Protein AF-V6L861-F1 (afdb_monomer_lite)

Secondary structure (DSSP, 8-state):
------PPPPPPPP--GGGGGGGGGGTSTTHHHHHHHHHHHHHHHHTT---B-HHHHHHHS-TTT--SSTHHHHHHHHHHHHTTSEEEEE--TT-SSGGGGSS--EEEEE-HHHHHHHHHHHHHHHHHH-SSS-SHHHHHHHHHHHHHHHHHTTSSS--HHHHHHHHHHHHHHHHHHHHHHHHHHHHHHHHHH---S-HHHHHHHHHHHHHHHHHHHHHHHHHHHHHHHHHHHHHHTT-HHHHHHHHHHHHTTTS-TTTHHHHHHHHHHHHHHHHHHHHHHHS-BTTB--HHHHHHHHHHHHHHHHHHHHHHHHHHHHHHHHHHHHHHHHHHHHHT-SSHHHHHHHHHHH---

Sequence (353 aa):
MASLTHSPAPLASPASSADYAPFAHLTAPNAVLYRAVMRTFLAAKERFAVHLRPEDVHTGMAAGSRPTDPEAVVKALDALVGWGNLRADPDTARVTAVEDFYRKRFIYQLTRAGEATEAALGTYDEVLGRRGELQAVALHDIVTQLRALLVIAAEGEPDPAKAHVALSVLTARFTDLADNARAFMGSLQRTIDLHDVEVEAFLAYKDRLIQYLERFIQDLITLGGRIAALIGELEAQGRVGPLLELAAVREAADAAPEDAAQAEAAARERWAARWSGLAEWFVSGEGRESQARLLRGRALNSIPQLLAVVRQLNERRAGRSDRSADFRELARWFAHAPDDDARHRLWRGGVGP

Radius of gyration: 31.06 Å; chains: 1; bounding box: 94×62×74 Å

pLDDT: mean 78.42, std 17.1, range [33.41, 97.94]

Structure (mmCIF, N/CA/C/O backbone):
data_AF-V6L861-F1
#
_entry.id   AF-V6L861-F1
#
loop_
_atom_site.group_PDB
_atom_site.id
_atom_site.type_symbol
_atom_site.label_atom_id
_atom_site.label_alt_id
_atom_site.label_comp_id
_atom_site.label_asym_id
_atom_site.label_entity_id
_atom_site.label_seq_id
_atom_site.pdbx_PDB_ins_code
_atom_site.Cartn_x
_atom_site.Cartn_y
_atom_site.Cartn_z
_atom_site.occupancy
_atom_site.B_iso_or_equiv
_atom_site.auth_seq_id
_atom_site.auth_comp_id
_atom_site.auth_asym_id
_atom_site.auth_atom_id
_atom_site.pdbx_PDB_model_num
ATOM 1 N N . MET A 1 1 ? 10.150 -44.084 30.542 1.00 41.22 1 MET A N 1
ATOM 2 C CA . MET A 1 1 ? 10.982 -43.587 29.425 1.00 41.22 1 MET A CA 1
ATOM 3 C C . MET A 1 1 ? 10.419 -44.140 28.122 1.00 41.22 1 MET A C 1
ATOM 5 O O . MET A 1 1 ? 10.845 -45.197 27.683 1.00 41.22 1 MET A O 1
ATOM 9 N N . ALA A 1 2 ? 9.392 -43.486 27.573 1.00 38.34 2 ALA A N 1
ATOM 10 C CA . ALA A 1 2 ? 8.764 -43.884 26.315 1.00 38.34 2 ALA A CA 1
ATOM 11 C C . ALA A 1 2 ? 9.452 -43.142 25.160 1.00 38.34 2 ALA A C 1
ATOM 13 O O . ALA A 1 2 ? 9.373 -41.917 25.078 1.00 38.34 2 ALA A O 1
ATOM 14 N N . SER A 1 3 ? 10.168 -43.882 24.316 1.00 35.12 3 SER A N 1
ATOM 15 C CA . SER A 1 3 ? 10.830 -43.361 23.121 1.00 35.12 3 SER A CA 1
ATOM 16 C C . SER A 1 3 ? 9.798 -43.143 22.015 1.00 35.12 3 SER A C 1
ATOM 18 O O . SER A 1 3 ? 9.306 -44.103 21.428 1.00 35.12 3 SER A O 1
ATOM 20 N N . LEU A 1 4 ? 9.465 -41.881 21.743 1.00 37.91 4 LEU A N 1
ATOM 21 C CA . LEU A 1 4 ? 8.679 -41.467 20.581 1.00 37.91 4 LEU A CA 1
ATOM 22 C C . LEU A 1 4 ? 9.605 -41.381 19.363 1.00 37.91 4 LEU A C 1
ATOM 24 O O . LEU A 1 4 ? 10.433 -40.480 19.252 1.00 37.91 4 LEU A O 1
ATOM 28 N N . THR A 1 5 ? 9.470 -42.339 18.452 1.00 39.44 5 THR A N 1
ATOM 29 C CA . THR A 1 5 ? 10.062 -42.307 17.116 1.00 39.44 5 THR A CA 1
ATOM 30 C C . THR A 1 5 ? 9.341 -41.257 16.269 1.00 39.44 5 THR A C 1
ATOM 32 O O . THR A 1 5 ? 8.191 -41.427 15.870 1.00 39.44 5 THR A O 1
ATOM 35 N N . HIS A 1 6 ? 10.014 -40.137 16.009 1.00 39.22 6 HIS A N 1
ATOM 36 C CA . HIS A 1 6 ? 9.529 -39.087 15.118 1.00 39.22 6 HIS A CA 1
ATOM 37 C C . HIS A 1 6 ? 9.717 -39.544 13.661 1.00 39.22 6 HIS A C 1
ATOM 39 O O . HIS A 1 6 ? 10.840 -39.600 13.163 1.00 39.22 6 HIS A O 1
ATOM 45 N N . SER A 1 7 ? 8.627 -39.928 12.990 1.00 38.03 7 SER A N 1
ATOM 46 C CA . SER A 1 7 ? 8.615 -40.112 11.532 1.00 38.03 7 SER A CA 1
ATOM 47 C C . SER A 1 7 ? 8.709 -38.738 10.861 1.00 38.03 7 SER A C 1
ATOM 49 O O . SER A 1 7 ? 7.892 -37.875 11.187 1.00 38.03 7 SER A O 1
ATOM 51 N N . PRO A 1 8 ? 9.662 -38.495 9.945 1.00 38.53 8 PRO A N 1
ATOM 52 C CA . PRO A 1 8 ? 9.720 -37.228 9.234 1.00 38.53 8 PRO A CA 1
ATOM 53 C C . PRO A 1 8 ? 8.538 -37.129 8.261 1.00 38.53 8 PRO A C 1
ATOM 55 O O . PRO A 1 8 ? 8.233 -38.072 7.529 1.00 38.53 8 PRO A O 1
ATOM 58 N N . ALA A 1 9 ? 7.867 -35.978 8.276 1.00 43.12 9 ALA A N 1
ATOM 59 C CA . ALA A 1 9 ? 6.822 -35.628 7.320 1.00 43.12 9 ALA A CA 1
ATOM 60 C C . ALA A 1 9 ? 7.356 -35.718 5.874 1.00 43.12 9 ALA A C 1
ATOM 62 O O . ALA A 1 9 ? 8.537 -35.433 5.645 1.00 43.12 9 ALA A O 1
ATOM 63 N N . PRO A 1 10 ? 6.521 -36.097 4.888 1.00 36.97 10 PRO A N 1
ATOM 64 C CA . PRO A 1 10 ? 6.962 -36.184 3.505 1.00 36.97 10 PRO A CA 1
ATOM 65 C C . PRO A 1 10 ? 7.411 -34.801 3.024 1.00 36.97 10 PRO A C 1
ATOM 67 O O . PRO A 1 10 ? 6.672 -33.820 3.120 1.00 36.97 10 PRO A O 1
ATOM 70 N N . LEU A 1 11 ? 8.645 -34.735 2.522 1.00 38.59 11 LEU A N 1
ATOM 71 C CA . LEU A 1 11 ? 9.190 -33.563 1.848 1.00 38.59 11 LEU A CA 1
ATOM 72 C C . LEU A 1 11 ? 8.245 -33.182 0.703 1.00 38.59 11 LEU A C 1
ATOM 74 O O . LEU A 1 11 ? 7.923 -34.019 -0.143 1.00 38.59 11 LEU A O 1
ATOM 78 N N . ALA A 1 12 ? 7.792 -31.927 0.702 1.00 42.00 12 ALA A N 1
ATOM 79 C CA . ALA A 1 12 ? 7.008 -31.360 -0.384 1.00 42.00 12 ALA A CA 1
ATOM 80 C C . ALA A 1 12 ? 7.705 -31.657 -1.720 1.00 42.00 12 ALA A C 1
ATOM 82 O O . ALA A 1 12 ? 8.892 -31.373 -1.890 1.00 42.00 12 ALA A O 1
ATOM 83 N N . SER A 1 13 ? 6.971 -32.281 -2.643 1.00 35.56 13 SER A N 1
ATOM 84 C CA . SER A 1 13 ? 7.474 -32.559 -3.987 1.00 35.56 13 SER A CA 1
ATOM 85 C C . SER A 1 13 ? 7.883 -31.247 -4.669 1.00 35.56 13 SER A C 1
ATOM 87 O O . SER A 1 13 ? 7.182 -30.246 -4.500 1.00 35.56 13 SER A O 1
ATOM 89 N N . PRO A 1 14 ? 8.989 -31.215 -5.434 1.00 38.81 14 PRO A N 1
ATOM 90 C CA . PRO A 1 14 ? 9.349 -30.034 -6.205 1.00 38.81 14 PRO A CA 1
ATOM 91 C C . PRO A 1 14 ? 8.217 -29.719 -7.189 1.00 38.81 14 PRO A C 1
ATOM 93 O O . PRO A 1 14 ? 7.777 -30.606 -7.924 1.00 38.81 14 PRO A O 1
ATOM 96 N N . ALA A 1 15 ? 7.735 -28.473 -7.160 1.00 37.19 15 ALA A N 1
ATOM 97 C CA . ALA A 1 15 ? 6.711 -27.947 -8.057 1.00 37.19 15 ALA A CA 1
ATOM 98 C C . ALA A 1 15 ? 6.997 -28.390 -9.499 1.00 37.19 15 ALA A C 1
ATOM 100 O O . ALA A 1 15 ? 8.072 -28.127 -10.047 1.00 37.19 15 ALA A O 1
ATOM 101 N N . SER A 1 16 ? 6.065 -29.137 -10.091 1.00 38.97 16 SER A N 1
ATOM 102 C CA . SER A 1 16 ? 6.215 -29.615 -11.462 1.00 38.97 16 SER A CA 1
ATOM 103 C C . SER A 1 16 ? 6.188 -28.419 -12.419 1.00 38.97 16 SER A C 1
ATOM 105 O O . SER A 1 16 ? 5.510 -27.427 -12.161 1.00 38.97 16 SER A O 1
ATOM 107 N N . SER A 1 17 ? 6.876 -28.520 -13.557 1.00 43.56 17 SER A N 1
ATOM 108 C CA . SER A 1 17 ? 6.903 -27.495 -14.621 1.00 43.56 17 SER A CA 1
ATOM 109 C C . SER A 1 17 ? 5.530 -26.968 -15.097 1.00 43.56 17 SER A C 1
ATOM 111 O O . SER A 1 17 ? 5.482 -25.963 -15.804 1.00 43.56 17 SER A O 1
ATOM 113 N N . ALA A 1 18 ? 4.421 -27.601 -14.695 1.00 49.19 18 ALA A N 1
ATOM 114 C CA . ALA A 1 18 ? 3.058 -27.153 -14.958 1.00 49.19 18 ALA A CA 1
ATOM 115 C C . ALA A 1 18 ? 2.658 -25.863 -14.207 1.00 49.19 18 ALA A C 1
ATOM 117 O O . ALA A 1 18 ? 1.794 -25.138 -14.698 1.00 49.19 18 ALA A O 1
ATOM 118 N N . ASP A 1 19 ? 3.297 -25.525 -13.080 1.00 65.81 19 ASP A N 1
ATOM 119 C CA . ASP A 1 19 ? 2.840 -24.420 -12.212 1.00 65.81 19 ASP A CA 1
ATOM 120 C C . ASP A 1 19 ? 3.088 -23.012 -12.796 1.00 65.81 19 ASP A C 1
ATOM 122 O O . ASP A 1 19 ? 2.444 -22.047 -12.386 1.00 65.81 19 ASP A O 1
ATOM 126 N N . TYR A 1 20 ? 3.966 -22.881 -13.800 1.00 73.81 20 TYR A N 1
ATOM 127 C CA . TYR A 1 20 ? 4.296 -21.597 -14.444 1.00 73.81 20 TYR A CA 1
ATOM 128 C C . TYR A 1 20 ? 3.900 -21.514 -15.924 1.00 73.81 20 TYR A C 1
ATOM 130 O O . TYR A 1 20 ? 4.279 -20.557 -16.602 1.00 73.81 20 TYR A O 1
ATOM 138 N N . ALA A 1 21 ? 3.109 -22.467 -16.431 1.00 83.44 21 ALA A N 1
ATOM 139 C CA . ALA A 1 21 ? 2.624 -22.457 -17.815 1.00 83.44 21 ALA A CA 1
ATOM 140 C C . ALA A 1 21 ? 1.987 -21.117 -18.259 1.00 83.44 21 ALA A C 1
ATOM 142 O O . ALA A 1 21 ? 2.271 -20.691 -19.382 1.00 83.44 21 ALA A O 1
ATOM 143 N N . PRO A 1 22 ? 1.243 -20.379 -17.404 1.00 89.62 22 PRO A N 1
ATOM 144 C CA . PRO A 1 22 ? 0.719 -19.058 -17.754 1.00 89.62 22 PRO A CA 1
ATOM 145 C C . PRO A 1 22 ? 1.776 -18.051 -18.244 1.00 89.62 22 PRO A C 1
ATOM 147 O O . PRO A 1 22 ? 1.497 -17.266 -19.151 1.00 89.62 22 PRO A O 1
ATOM 150 N N . PHE A 1 23 ? 3.019 -18.118 -17.747 1.00 77.06 23 PHE A N 1
ATOM 151 C CA . PHE A 1 23 ? 4.116 -17.225 -18.152 1.00 77.06 23 PHE A CA 1
ATOM 152 C C . PHE A 1 23 ? 4.710 -17.551 -19.535 1.00 77.06 23 PHE A C 1
ATOM 154 O O . PHE A 1 23 ? 5.463 -16.742 -20.079 1.00 77.06 23 PHE A O 1
ATOM 161 N N . ALA A 1 24 ? 4.371 -18.695 -20.142 1.00 80.06 24 ALA A N 1
ATOM 162 C CA . ALA A 1 24 ? 4.959 -19.150 -21.408 1.00 80.06 24 ALA A CA 1
ATOM 163 C C . ALA A 1 24 ? 4.738 -18.175 -22.579 1.00 80.06 24 ALA A C 1
ATOM 165 O O . ALA A 1 24 ? 5.552 -18.103 -23.500 1.00 80.06 24 ALA A O 1
ATOM 166 N N . HIS A 1 25 ? 3.671 -17.373 -22.530 1.00 82.62 25 HIS A N 1
ATOM 167 C CA . HIS A 1 25 ? 3.370 -16.388 -23.567 1.00 82.62 25 HIS A CA 1
ATOM 168 C C . HIS A 1 25 ? 4.429 -15.273 -23.683 1.00 82.62 25 HIS A C 1
ATOM 170 O O . HIS A 1 25 ? 4.492 -14.607 -24.714 1.00 82.62 25 HIS A O 1
ATOM 176 N N . LEU A 1 26 ? 5.268 -15.073 -22.659 1.00 76.19 26 LEU A N 1
ATOM 177 C CA . LEU A 1 26 ? 6.284 -14.015 -22.611 1.00 76.19 26 LEU A CA 1
ATOM 178 C C . LEU A 1 26 ? 7.502 -14.289 -23.493 1.00 76.19 26 LEU A C 1
ATOM 180 O O . LEU A 1 26 ? 8.146 -13.350 -23.952 1.00 76.19 26 LEU A O 1
ATOM 184 N N . THR A 1 27 ? 7.821 -15.560 -23.720 1.00 69.88 27 THR A N 1
ATOM 185 C CA . THR A 1 27 ? 8.981 -15.991 -24.517 1.00 69.88 27 THR A CA 1
ATOM 186 C C . THR A 1 27 ? 8.575 -16.576 -25.868 1.00 69.88 27 THR A C 1
ATOM 188 O O . THR A 1 27 ? 9.429 -16.940 -26.674 1.00 69.88 27 THR A O 1
ATOM 191 N N . ALA A 1 28 ? 7.270 -16.652 -26.140 1.00 76.69 28 ALA A N 1
ATOM 192 C CA . ALA A 1 28 ? 6.737 -17.141 -27.400 1.00 76.69 28 ALA A CA 1
ATOM 193 C C . ALA A 1 28 ? 6.924 -16.111 -28.540 1.00 76.69 28 ALA A C 1
ATOM 195 O O . ALA A 1 28 ? 6.885 -14.905 -28.291 1.00 76.69 28 ALA A O 1
ATOM 196 N N . PRO A 1 29 ? 7.035 -16.543 -29.813 1.00 75.62 29 PRO A N 1
ATOM 197 C CA . PRO A 1 29 ? 7.282 -15.642 -30.950 1.00 75.62 29 PRO A CA 1
ATOM 198 C C . PRO A 1 29 ? 6.291 -14.473 -31.092 1.00 75.62 29 PRO A C 1
ATOM 200 O O . PRO A 1 29 ? 6.672 -13.389 -31.521 1.00 75.62 29 PRO A O 1
ATOM 203 N N . ASN A 1 30 ? 5.030 -14.666 -30.685 1.00 85.19 30 ASN A N 1
ATOM 204 C CA . ASN A 1 30 ? 3.971 -13.651 -30.750 1.00 85.19 30 ASN A CA 1
ATOM 205 C C . ASN A 1 30 ? 3.712 -12.957 -29.396 1.00 85.19 30 ASN A C 1
ATOM 207 O O . ASN A 1 30 ? 2.600 -12.485 -29.155 1.00 85.19 30 ASN A O 1
ATOM 211 N N . ALA A 1 31 ? 4.712 -12.883 -28.507 1.00 78.00 31 ALA A N 1
ATOM 212 C CA . ALA A 1 31 ? 4.586 -12.321 -27.155 1.00 78.00 31 ALA A CA 1
ATOM 213 C C . ALA A 1 31 ? 3.880 -10.957 -27.106 1.00 78.00 31 ALA A C 1
ATOM 215 O O . ALA A 1 31 ? 3.027 -10.730 -26.250 1.00 78.00 31 ALA A O 1
ATOM 216 N N . VAL A 1 32 ? 4.173 -10.063 -28.057 1.00 80.75 32 VAL A N 1
ATOM 217 C CA . VAL A 1 32 ? 3.543 -8.733 -28.141 1.00 80.75 32 VAL A CA 1
ATOM 218 C C . VAL A 1 32 ? 2.026 -8.832 -28.331 1.00 80.75 32 VAL A C 1
ATOM 220 O O . VAL A 1 32 ? 1.277 -8.121 -27.661 1.00 80.75 32 VAL A O 1
ATOM 223 N N . LEU A 1 33 ? 1.568 -9.730 -29.208 1.00 89.44 33 LEU A N 1
ATOM 224 C CA . LEU A 1 33 ? 0.146 -9.954 -29.464 1.00 89.44 33 LEU A CA 1
ATOM 225 C C . LEU A 1 33 ? -0.537 -10.583 -28.246 1.00 89.44 33 LEU A C 1
ATOM 227 O O . LEU A 1 33 ? -1.593 -10.110 -27.834 1.00 89.44 33 LEU A O 1
ATOM 231 N N . TYR A 1 34 ? 0.082 -11.590 -27.626 1.00 92.75 34 TYR A N 1
ATOM 232 C CA . TYR A 1 34 ? -0.457 -12.216 -26.416 1.00 92.75 34 TYR A CA 1
ATOM 233 C C . TYR A 1 34 ? -0.607 -11.206 -25.272 1.00 92.75 34 TYR A C 1
ATOM 235 O O . TYR A 1 34 ? -1.672 -11.128 -24.664 1.00 92.75 34 TYR A O 1
ATOM 243 N N . ARG A 1 35 ? 0.412 -10.365 -25.038 1.00 88.00 35 ARG A N 1
ATOM 244 C CA . ARG A 1 35 ? 0.348 -9.286 -24.039 1.00 88.00 35 ARG A CA 1
ATOM 245 C C . ARG A 1 35 ? -0.737 -8.266 -24.364 1.00 88.00 35 ARG A C 1
ATOM 247 O O . ARG A 1 35 ? -1.402 -7.776 -23.457 1.00 88.00 35 ARG A O 1
ATOM 254 N N . ALA A 1 36 ? -0.943 -7.936 -25.637 1.00 91.25 36 ALA A N 1
ATOM 255 C CA . ALA A 1 36 ? -2.014 -7.029 -26.033 1.00 91.25 36 ALA A CA 1
ATOM 256 C C . ALA A 1 36 ? -3.407 -7.630 -25.768 1.00 91.25 36 ALA A C 1
ATOM 258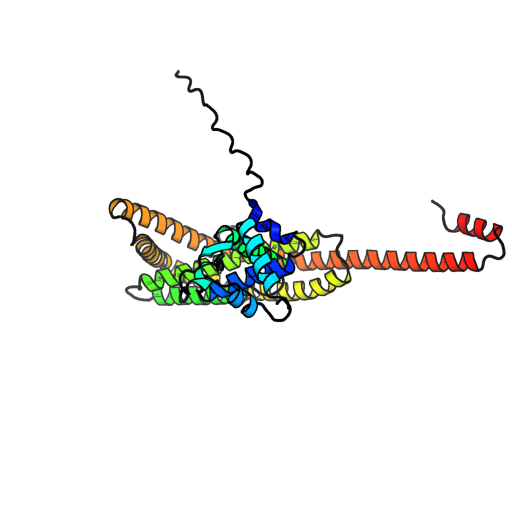 O O . ALA A 1 36 ? -4.258 -6.929 -25.228 1.00 91.25 36 ALA A O 1
ATOM 259 N N . VAL A 1 37 ? -3.614 -8.921 -26.057 1.00 96.00 37 VAL A N 1
ATOM 260 C CA . VAL A 1 37 ? -4.863 -9.632 -25.734 1.00 96.00 37 VAL A CA 1
ATOM 261 C C . VAL A 1 37 ? -5.107 -9.664 -24.221 1.00 96.00 37 VAL A C 1
ATOM 263 O O . VAL A 1 37 ? -6.182 -9.273 -23.773 1.00 96.00 37 VAL A O 1
ATOM 266 N N . MET A 1 38 ? -4.110 -10.051 -23.419 1.00 94.44 38 MET A N 1
ATOM 267 C CA . MET A 1 38 ? -4.235 -10.118 -21.954 1.00 94.44 38 MET A CA 1
ATOM 268 C C . MET A 1 38 ? -4.564 -8.755 -21.322 1.00 94.44 38 MET A C 1
ATOM 270 O O . MET A 1 38 ? -5.457 -8.666 -20.476 1.00 94.44 38 MET A O 1
ATOM 274 N N . ARG A 1 39 ? -3.936 -7.665 -21.788 1.00 90.38 39 ARG A N 1
ATOM 275 C CA . ARG A 1 39 ? -4.271 -6.295 -21.348 1.00 90.38 39 ARG A CA 1
ATOM 276 C C . ARG A 1 39 ? -5.707 -5.902 -21.684 1.00 90.38 39 ARG A C 1
ATOM 278 O O . ARG A 1 39 ? -6.336 -5.196 -20.901 1.00 90.38 39 ARG A O 1
ATOM 285 N N . THR A 1 40 ? -6.244 -6.354 -22.818 1.00 94.62 40 THR A N 1
ATOM 286 C CA . THR A 1 40 ? -7.654 -6.121 -23.159 1.00 94.62 40 THR A CA 1
ATOM 287 C C . THR A 1 40 ? -8.590 -6.821 -22.168 1.00 94.62 40 THR A C 1
ATOM 289 O O . THR A 1 40 ? -9.571 -6.210 -21.748 1.00 94.62 40 THR A O 1
ATOM 292 N N . PHE A 1 41 ? -8.265 -8.038 -21.711 1.00 94.81 41 PHE A N 1
ATOM 293 C CA . PHE A 1 41 ? -9.025 -8.715 -20.649 1.00 94.81 41 PHE A CA 1
ATOM 294 C C . PHE A 1 41 ? -8.936 -7.997 -19.299 1.00 94.81 41 PHE A C 1
ATOM 296 O O . PHE A 1 41 ? -9.962 -7.833 -18.641 1.00 94.81 41 PHE A O 1
ATOM 303 N N . LEU A 1 42 ? -7.754 -7.521 -18.896 1.00 88.12 42 LEU A N 1
ATOM 304 C CA . LEU A 1 42 ? -7.611 -6.717 -17.676 1.00 88.12 42 LEU A CA 1
ATOM 305 C C . LEU A 1 42 ? -8.443 -5.432 -17.740 1.00 88.12 42 LEU A C 1
ATOM 307 O O . LEU A 1 42 ? -9.217 -5.151 -16.830 1.00 88.12 42 LEU A O 1
ATOM 311 N N . ALA A 1 43 ? -8.356 -4.692 -18.846 1.00 87.50 43 ALA A N 1
ATOM 312 C CA . ALA A 1 43 ? -9.110 -3.456 -19.027 1.00 87.50 43 ALA A CA 1
ATOM 313 C C . ALA A 1 43 ? -10.632 -3.698 -19.081 1.00 87.50 43 ALA A C 1
ATOM 315 O O . ALA A 1 43 ? -11.422 -2.837 -18.691 1.00 87.50 43 ALA A O 1
ATOM 316 N N . ALA A 1 44 ? -11.075 -4.849 -19.591 1.00 86.50 44 ALA A N 1
ATOM 317 C CA . ALA A 1 44 ? -12.477 -5.257 -19.529 1.00 86.50 44 ALA A CA 1
ATOM 318 C C . ALA A 1 44 ? -12.902 -5.577 -18.089 1.00 86.50 44 ALA A C 1
ATOM 320 O O . ALA A 1 44 ? -13.951 -5.108 -17.642 1.00 86.50 44 ALA A O 1
ATOM 321 N N . LYS A 1 45 ? -12.051 -6.285 -17.337 1.00 83.88 45 LYS A N 1
ATOM 322 C CA . LYS A 1 45 ? -12.273 -6.603 -15.923 1.00 83.88 45 LYS A CA 1
ATOM 323 C C . LYS A 1 45 ? -12.386 -5.347 -15.054 1.00 83.88 45 LYS A C 1
ATOM 325 O O . LYS A 1 45 ? -13.285 -5.282 -14.222 1.00 83.88 45 LYS A O 1
ATOM 330 N N . GLU A 1 46 ? -11.542 -4.337 -15.270 1.00 80.62 46 GLU A N 1
ATOM 331 C CA . GLU A 1 46 ? -11.626 -3.033 -14.583 1.00 80.62 46 GLU A CA 1
ATOM 332 C C . GLU A 1 46 ? -12.973 -2.328 -14.806 1.00 80.62 46 GLU A C 1
ATOM 334 O O . GLU A 1 46 ? -13.427 -1.556 -13.966 1.00 80.62 46 GLU A O 1
ATOM 339 N N . ARG A 1 47 ? -13.640 -2.620 -15.928 1.00 81.94 47 ARG A N 1
ATOM 340 C CA . ARG A 1 47 ? -14.988 -2.135 -16.262 1.00 81.94 47 ARG A CA 1
ATOM 341 C C . ARG A 1 47 ? -16.090 -3.131 -15.891 1.00 81.94 47 ARG A C 1
ATOM 343 O O . ARG A 1 47 ? -17.219 -2.986 -16.352 1.00 81.94 47 ARG A O 1
ATOM 350 N N . PHE A 1 48 ? -15.767 -4.140 -15.083 1.00 77.62 48 PHE A N 1
ATOM 351 C CA . PHE A 1 48 ? -16.663 -5.205 -14.625 1.00 77.62 48 PHE A CA 1
ATOM 352 C C . PHE A 1 48 ? -17.238 -6.101 -15.739 1.00 77.62 48 PHE A C 1
ATOM 354 O O . PHE A 1 48 ? -18.207 -6.826 -15.515 1.00 77.62 48 PHE A O 1
ATOM 361 N N . ALA A 1 49 ? -16.631 -6.110 -16.930 1.00 79.94 49 ALA A N 1
ATOM 362 C CA . ALA A 1 49 ? -16.976 -7.054 -17.987 1.00 79.94 49 ALA A CA 1
ATOM 363 C C . ALA A 1 49 ? -16.240 -8.385 -17.760 1.00 79.94 49 ALA A C 1
ATOM 365 O O . ALA A 1 49 ? -15.011 -8.439 -17.752 1.00 79.94 49 ALA A O 1
ATOM 366 N N . VAL A 1 50 ? -17.005 -9.462 -17.554 1.00 76.25 50 VAL A N 1
ATOM 367 C CA . VAL A 1 50 ? -16.468 -10.771 -17.131 1.00 76.25 50 VAL A CA 1
ATOM 368 C C . VAL A 1 50 ? -16.038 -11.649 -18.311 1.00 76.25 50 VAL A C 1
ATOM 370 O O . VAL A 1 50 ? -15.088 -12.415 -18.181 1.00 76.25 50 VAL A O 1
ATOM 373 N N . HIS A 1 51 ? -16.705 -11.530 -19.460 1.00 88.75 51 HIS A N 1
ATOM 374 C CA . HIS A 1 51 ? -16.450 -12.355 -20.643 1.00 88.75 51 HIS A CA 1
ATOM 375 C C . HIS A 1 51 ? -16.273 -11.472 -21.877 1.00 88.75 51 HIS A C 1
ATOM 377 O O . HIS A 1 51 ? -16.976 -10.471 -22.013 1.00 88.75 51 HIS A O 1
ATOM 383 N N . LEU A 1 52 ? -15.379 -11.869 -22.783 1.00 90.50 52 LEU A N 1
ATOM 384 C CA . LEU A 1 52 ? -15.179 -11.214 -24.076 1.00 90.50 52 LEU A CA 1
ATOM 385 C C . LEU A 1 52 ? -15.298 -12.220 -25.217 1.00 90.50 52 LEU A C 1
ATOM 387 O O . LEU A 1 52 ? -14.833 -13.359 -25.107 1.00 90.50 52 LEU A O 1
ATOM 391 N N . ARG A 1 53 ? -15.872 -11.783 -26.338 1.00 92.12 53 ARG A N 1
ATOM 392 C CA . ARG A 1 53 ? -15.800 -12.509 -27.609 1.00 92.12 53 ARG A CA 1
ATOM 393 C C . ARG A 1 53 ? -14.547 -12.109 -28.395 1.00 92.12 53 ARG A C 1
ATOM 395 O O . ARG A 1 53 ? -14.001 -11.031 -28.151 1.00 92.12 53 ARG A O 1
ATOM 402 N N . PRO A 1 54 ? -14.098 -12.914 -29.376 1.00 93.06 54 PRO A N 1
ATOM 403 C CA . PRO A 1 54 ? -12.971 -12.547 -30.233 1.00 93.06 54 PRO A CA 1
ATOM 404 C C . PRO A 1 54 ? -13.117 -11.169 -30.898 1.00 93.06 54 PRO A C 1
ATOM 406 O O . PRO A 1 54 ? -12.139 -10.422 -30.965 1.00 93.06 54 PRO A O 1
ATOM 409 N N . GLU A 1 55 ? -14.324 -10.790 -31.336 1.00 90.12 55 GLU A N 1
ATOM 410 C CA . GLU A 1 55 ? -14.583 -9.464 -31.910 1.00 90.12 55 GLU A CA 1
ATOM 411 C C . GLU A 1 55 ? -14.440 -8.321 -30.891 1.00 90.12 55 GLU A C 1
ATOM 413 O O . GLU A 1 55 ? -13.938 -7.244 -31.232 1.00 90.12 55 GLU A O 1
ATOM 418 N N . ASP A 1 56 ? -14.820 -8.566 -29.634 1.00 90.50 56 ASP A N 1
ATOM 419 C CA . ASP A 1 56 ? -14.715 -7.593 -28.545 1.00 90.50 56 ASP A CA 1
ATOM 420 C C . ASP A 1 56 ? -13.248 -7.392 -28.161 1.00 90.50 56 ASP A C 1
ATOM 422 O O . ASP A 1 56 ? -12.809 -6.263 -27.938 1.00 90.50 56 ASP A O 1
ATOM 426 N N . VAL A 1 57 ? -12.465 -8.479 -28.151 1.00 93.31 57 VAL A N 1
ATOM 427 C CA . VAL A 1 57 ? -11.014 -8.429 -27.941 1.00 93.31 57 VAL A CA 1
ATOM 428 C C . VAL A 1 57 ? -10.356 -7.615 -29.053 1.00 93.31 57 VAL A C 1
ATOM 430 O O . VAL A 1 57 ? -9.662 -6.646 -28.761 1.00 93.31 57 VAL A O 1
ATOM 433 N N . HIS A 1 58 ? -10.609 -7.944 -30.324 1.00 93.06 58 HIS A N 1
ATOM 434 C CA . HIS A 1 58 ? -10.022 -7.223 -31.463 1.00 93.06 58 HIS A CA 1
ATOM 435 C C . HIS A 1 58 ? -10.350 -5.722 -31.425 1.00 93.06 58 HIS A C 1
ATOM 437 O O . HIS A 1 58 ? -9.455 -4.880 -31.553 1.00 93.06 58 HIS A O 1
ATOM 443 N N . THR A 1 59 ? -11.612 -5.378 -31.151 1.00 89.62 59 THR A N 1
ATOM 444 C CA . THR A 1 59 ? -12.080 -3.987 -31.043 1.00 89.62 59 THR A CA 1
ATOM 445 C C . THR A 1 59 ? -11.487 -3.268 -29.828 1.00 89.62 59 THR A C 1
ATOM 447 O O . THR A 1 59 ? -11.137 -2.090 -29.918 1.00 89.62 59 THR A O 1
ATOM 450 N N . GLY A 1 60 ? -11.333 -3.967 -28.702 1.00 88.12 60 GLY A N 1
ATOM 451 C CA . GLY A 1 60 ? -10.779 -3.430 -27.459 1.00 88.12 60 GLY A CA 1
ATOM 452 C C . GLY A 1 60 ? -9.259 -3.241 -27.467 1.00 88.12 60 GLY A C 1
ATOM 453 O O . GLY A 1 60 ? -8.727 -2.547 -26.600 1.0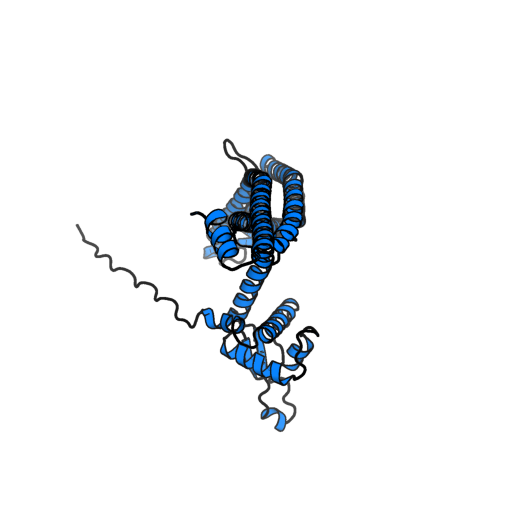0 88.12 60 GLY A O 1
ATOM 454 N N . MET A 1 61 ? -8.537 -3.822 -28.429 1.00 91.31 61 MET A N 1
ATOM 455 C CA . MET A 1 61 ? -7.090 -3.626 -28.573 1.00 91.31 61 MET A CA 1
ATOM 456 C C . MET A 1 61 ? -6.747 -2.213 -29.065 1.00 91.31 61 MET A C 1
ATOM 458 O O . MET A 1 61 ? -7.427 -1.653 -29.930 1.00 91.31 61 MET A O 1
ATOM 462 N N . ALA A 1 62 ? -5.639 -1.659 -28.562 1.00 84.94 62 ALA A N 1
ATOM 463 C CA . ALA A 1 62 ? -5.085 -0.389 -29.032 1.00 84.94 62 ALA A CA 1
ATOM 464 C C . ALA A 1 62 ? -4.694 -0.463 -30.519 1.00 84.94 62 ALA A C 1
ATOM 466 O O . ALA A 1 62 ? -4.175 -1.481 -30.976 1.00 84.94 62 ALA A O 1
ATOM 467 N N . ALA A 1 63 ? -4.885 0.633 -31.263 1.00 80.00 63 ALA A N 1
ATOM 468 C CA . ALA A 1 63 ? -4.701 0.664 -32.718 1.00 80.00 63 ALA A CA 1
ATOM 469 C C . ALA A 1 63 ? -3.307 0.198 -33.186 1.00 80.00 63 ALA A C 1
ATOM 471 O O . ALA A 1 63 ? -3.208 -0.484 -34.198 1.00 80.00 63 ALA A O 1
ATOM 472 N N . GLY A 1 64 ? -2.243 0.509 -32.434 1.00 77.81 64 GLY A N 1
ATOM 473 C CA . GLY A 1 64 ? -0.872 0.087 -32.759 1.00 77.81 64 GLY A CA 1
ATOM 474 C C . GLY A 1 64 ? -0.559 -1.390 -32.482 1.00 77.81 64 GLY A C 1
ATOM 475 O O . GLY A 1 64 ? 0.446 -1.893 -32.970 1.00 77.81 64 GLY A O 1
ATOM 476 N N . SER A 1 65 ? -1.406 -2.085 -31.718 1.00 77.19 65 SER A N 1
ATOM 477 C CA . SER A 1 65 ? -1.218 -3.494 -31.336 1.00 77.19 65 SER A CA 1
ATOM 478 C C . SER A 1 65 ? -2.273 -4.420 -31.943 1.00 77.19 65 SER A C 1
ATOM 480 O O . SER A 1 65 ? -2.212 -5.633 -31.747 1.00 77.19 65 SER A O 1
ATOM 482 N N . ARG A 1 66 ? -3.267 -3.858 -32.638 1.00 88.81 66 ARG A N 1
ATOM 483 C CA . ARG A 1 66 ? -4.375 -4.597 -33.239 1.00 88.81 66 ARG A CA 1
ATOM 484 C C . ARG A 1 66 ? -3.912 -5.247 -34.550 1.00 88.81 66 ARG A C 1
ATOM 486 O O . ARG A 1 66 ? -3.487 -4.525 -35.452 1.00 88.81 66 ARG A O 1
ATOM 493 N N . PRO A 1 67 ? -4.007 -6.579 -34.697 1.00 87.94 67 PRO A N 1
ATOM 494 C CA . PRO A 1 67 ? -3.634 -7.240 -35.940 1.00 87.94 67 PRO A CA 1
ATOM 495 C C . PRO A 1 67 ? -4.626 -6.904 -37.060 1.00 87.94 67 PRO A C 1
ATOM 497 O O . PRO A 1 67 ? -5.832 -6.781 -36.831 1.00 87.94 67 PRO A O 1
ATOM 500 N N . THR A 1 68 ? -4.114 -6.783 -38.287 1.00 87.25 68 THR A N 1
ATOM 501 C CA . THR A 1 68 ? -4.935 -6.556 -39.489 1.00 87.25 68 THR A CA 1
ATOM 502 C C . THR A 1 68 ? -5.861 -7.736 -39.770 1.00 87.25 68 THR A C 1
ATOM 504 O O . THR A 1 68 ? -6.995 -7.532 -40.188 1.00 87.25 68 THR A O 1
ATOM 507 N N . ASP A 1 69 ? -5.384 -8.953 -39.506 1.00 87.25 69 ASP A N 1
ATOM 508 C CA . ASP A 1 69 ? -6.150 -10.190 -39.625 1.00 87.25 69 ASP A CA 1
ATOM 509 C C . ASP A 1 69 ? -6.806 -10.558 -38.276 1.00 87.25 69 ASP A C 1
ATOM 511 O O . ASP A 1 69 ? -6.089 -10.854 -37.311 1.00 87.25 69 ASP A O 1
ATOM 515 N N . PRO A 1 70 ? -8.150 -10.562 -38.174 1.00 84.56 70 PRO A N 1
ATOM 516 C CA . PRO A 1 70 ? -8.859 -10.983 -36.967 1.00 84.56 70 PRO A CA 1
ATOM 517 C C . PRO A 1 70 ? -8.614 -12.448 -36.576 1.00 84.56 70 PRO A C 1
ATOM 519 O O . PRO A 1 70 ? -8.696 -12.773 -35.390 1.00 84.56 70 PRO A O 1
ATOM 522 N N . GLU A 1 71 ? -8.263 -13.337 -37.516 1.00 88.38 71 GLU A N 1
ATOM 523 C CA . GLU A 1 71 ? -7.951 -14.738 -37.188 1.00 88.38 71 GLU A CA 1
ATOM 524 C C . GLU A 1 71 ? -6.708 -14.864 -36.297 1.00 88.38 71 GLU A C 1
ATOM 526 O O . GLU A 1 71 ? -6.584 -15.819 -35.524 1.00 88.38 71 GLU A O 1
ATOM 531 N N . ALA A 1 72 ? -5.798 -13.886 -36.348 1.00 89.62 72 ALA A N 1
ATOM 532 C CA . ALA A 1 72 ? -4.642 -13.836 -35.461 1.00 89.62 72 ALA A CA 1
ATOM 533 C C . ALA A 1 72 ? -5.055 -13.706 -33.984 1.00 89.62 72 ALA A C 1
ATOM 535 O O . ALA A 1 72 ? -4.395 -14.277 -33.116 1.00 89.62 72 ALA A O 1
ATOM 536 N N . VAL A 1 73 ? -6.165 -13.013 -33.693 1.00 93.19 73 VAL A N 1
ATOM 537 C CA . VAL A 1 73 ? -6.712 -12.912 -32.330 1.00 93.19 73 VAL A CA 1
ATOM 538 C C . VAL A 1 73 ? -7.269 -14.256 -31.878 1.00 93.19 73 VAL A C 1
ATOM 540 O O . VAL A 1 73 ? -6.991 -14.667 -30.759 1.00 93.19 73 VAL A O 1
ATOM 543 N N . VAL A 1 74 ? -7.978 -14.985 -32.745 1.00 92.88 74 VAL A N 1
ATOM 544 C CA . VAL A 1 74 ? -8.517 -16.318 -32.415 1.00 92.88 74 VAL A CA 1
ATOM 545 C C . VAL A 1 74 ? -7.389 -17.295 -32.079 1.00 92.88 74 VAL A C 1
ATOM 547 O O . VAL A 1 74 ? -7.398 -17.905 -31.013 1.00 92.88 74 VAL A O 1
ATOM 550 N N . LYS A 1 75 ? -6.348 -17.358 -32.919 1.00 93.56 75 LYS A N 1
ATOM 551 C CA . LYS A 1 75 ? -5.151 -18.176 -32.646 1.00 93.56 75 LYS A CA 1
ATOM 552 C C . LYS A 1 75 ? -4.471 -17.773 -31.336 1.00 93.56 75 LYS A C 1
ATOM 554 O O . LYS A 1 75 ? -3.954 -18.630 -30.620 1.00 93.56 75 LYS A O 1
ATOM 559 N N . ALA A 1 76 ? -4.469 -16.477 -31.018 1.00 94.81 76 ALA A N 1
ATOM 560 C CA . ALA A 1 76 ? -3.895 -15.987 -29.776 1.00 94.81 76 ALA A CA 1
ATOM 561 C C . ALA A 1 76 ? -4.702 -16.386 -28.539 1.00 94.81 76 ALA A C 1
ATOM 563 O O . ALA A 1 76 ? -4.115 -16.776 -27.530 1.00 94.81 76 ALA A O 1
ATOM 564 N N . LEU A 1 77 ? -6.029 -16.336 -28.634 1.00 96.38 77 LEU A N 1
ATOM 565 C CA . LEU A 1 77 ? -6.936 -16.795 -27.590 1.00 96.38 77 LEU A CA 1
ATOM 566 C C . LEU A 1 77 ? -6.755 -18.294 -27.325 1.00 96.38 77 LEU A C 1
ATOM 568 O O . LEU A 1 77 ? -6.603 -18.683 -26.171 1.00 96.38 77 LEU A O 1
ATOM 572 N N . ASP A 1 78 ? -6.671 -19.117 -28.371 1.00 95.56 78 ASP A N 1
ATOM 573 C CA . ASP A 1 78 ? -6.477 -20.566 -28.233 1.00 95.56 78 ASP A CA 1
ATOM 574 C C . ASP A 1 78 ? -5.137 -20.911 -27.562 1.00 95.56 78 ASP A C 1
ATOM 576 O O . ASP A 1 78 ? -5.082 -21.761 -26.671 1.00 95.56 78 ASP A O 1
ATOM 580 N N . ALA A 1 79 ? -4.054 -20.215 -27.926 1.00 94.50 79 ALA A N 1
ATOM 581 C CA . ALA A 1 79 ? -2.753 -20.384 -27.278 1.00 94.50 79 ALA A CA 1
ATOM 582 C C . ALA A 1 79 ? -2.791 -19.982 -25.792 1.00 94.50 79 ALA A C 1
ATOM 584 O O . ALA A 1 79 ? -2.285 -20.704 -24.932 1.00 94.50 79 ALA A O 1
ATOM 585 N N . LEU A 1 80 ? -3.439 -18.857 -25.472 1.00 96.19 80 LEU A N 1
ATOM 586 C CA . LEU A 1 80 ? -3.599 -18.381 -24.097 1.00 96.19 80 LEU A CA 1
ATOM 587 C C . LEU A 1 80 ? -4.489 -19.307 -23.252 1.00 96.19 80 LEU A C 1
ATOM 589 O O . LEU A 1 80 ? -4.230 -19.452 -22.056 1.00 96.19 80 LEU A O 1
ATOM 593 N N . VAL A 1 81 ? -5.475 -19.978 -23.856 1.00 96.69 81 VAL A N 1
ATOM 594 C CA . VAL A 1 81 ? -6.232 -21.067 -23.215 1.00 96.69 81 VAL A CA 1
ATOM 595 C C . VAL A 1 81 ? -5.336 -22.276 -22.962 1.00 96.69 81 VAL A C 1
ATOM 597 O O . VAL A 1 81 ? -5.328 -22.807 -21.853 1.00 96.69 81 VAL A O 1
ATOM 600 N N . GLY A 1 82 ? -4.527 -22.677 -23.946 1.00 93.75 82 GLY A N 1
ATOM 601 C CA . GLY A 1 82 ? -3.581 -23.789 -23.810 1.00 93.75 82 GLY A CA 1
ATOM 602 C C . GLY A 1 82 ? -2.560 -23.594 -22.683 1.00 93.75 82 GLY A C 1
ATOM 603 O O . GLY A 1 82 ? -2.177 -24.557 -22.024 1.00 93.75 82 GLY A O 1
ATOM 604 N N . TRP A 1 83 ? -2.163 -22.350 -22.411 1.00 93.56 83 TRP A N 1
ATOM 605 C CA . TRP A 1 83 ? -1.287 -21.990 -21.287 1.00 93.56 83 TRP A CA 1
ATOM 606 C C . TRP A 1 83 ? -2.024 -21.728 -19.966 1.00 93.56 83 TRP A C 1
ATOM 608 O O . TRP A 1 83 ? -1.387 -21.414 -18.964 1.00 93.56 83 TRP A O 1
ATOM 618 N N . GLY A 1 84 ? -3.355 -21.836 -19.944 1.00 94.75 84 GLY A N 1
ATOM 619 C CA . GLY A 1 84 ? -4.168 -21.640 -18.744 1.00 94.75 84 GLY A CA 1
ATOM 620 C C . GLY A 1 84 ? -4.370 -20.179 -18.333 1.00 94.75 84 GLY A C 1
ATOM 621 O O . GLY A 1 84 ? -4.884 -19.924 -17.245 1.00 94.75 84 GLY A O 1
ATOM 622 N N . ASN A 1 85 ? -4.003 -19.214 -19.182 1.00 94.56 85 ASN A N 1
ATOM 623 C CA . ASN A 1 85 ? -4.250 -17.788 -18.940 1.00 94.56 85 ASN A CA 1
ATOM 624 C C . ASN A 1 85 ? -5.732 -17.433 -19.110 1.00 94.56 85 ASN A C 1
ATOM 626 O O . ASN A 1 85 ? -6.281 -16.629 -18.356 1.00 94.56 85 ASN A O 1
ATOM 630 N N . LEU A 1 86 ? -6.370 -18.048 -20.106 1.00 97.00 86 LEU A N 1
ATOM 631 C CA . LEU A 1 86 ? -7.778 -17.859 -20.428 1.00 97.00 86 LEU A CA 1
ATOM 632 C C . LEU A 1 86 ? -8.539 -19.176 -20.301 1.00 97.00 86 LEU A C 1
ATOM 634 O O . LEU A 1 86 ? -7.979 -20.264 -20.423 1.00 97.00 86 LEU A O 1
ATOM 638 N N . ARG A 1 87 ? -9.842 -19.063 -20.084 1.00 95.12 87 ARG A N 1
ATOM 639 C CA . ARG A 1 87 ? -10.802 -20.153 -20.214 1.00 95.12 87 ARG A CA 1
ATOM 640 C C . ARG A 1 87 ? -11.737 -19.828 -21.370 1.00 95.12 87 ARG A C 1
ATOM 642 O O . ARG A 1 87 ? -12.164 -18.684 -21.491 1.00 95.12 87 ARG A O 1
ATOM 649 N N . ALA A 1 88 ? -12.030 -20.824 -22.199 1.00 94.44 88 ALA A N 1
ATOM 650 C CA . ALA A 1 88 ? -13.029 -20.732 -23.255 1.00 94.44 88 ALA A CA 1
ATOM 651 C C . ALA A 1 88 ? -14.294 -21.482 -22.833 1.00 94.44 88 ALA A C 1
ATOM 653 O O . ALA A 1 88 ? -14.222 -22.652 -22.452 1.00 94.44 88 ALA A O 1
ATOM 654 N N . ASP A 1 89 ? -15.443 -20.827 -22.952 1.00 87.94 89 ASP A N 1
ATOM 655 C CA . ASP A 1 89 ? -16.757 -21.414 -22.719 1.00 87.94 89 ASP A CA 1
ATOM 656 C C . ASP A 1 89 ? -17.621 -21.251 -23.986 1.00 87.94 89 ASP A C 1
ATOM 658 O O . ASP A 1 89 ? -17.505 -20.241 -24.689 1.00 87.94 89 ASP A O 1
ATOM 662 N N . PRO A 1 90 ? -18.468 -22.234 -24.343 1.00 85.25 90 PRO A N 1
ATOM 663 C CA . PRO A 1 90 ? -19.347 -22.118 -25.504 1.00 85.25 90 PRO A CA 1
ATOM 664 C C . PRO A 1 90 ? -20.297 -20.919 -25.394 1.00 85.25 90 PRO A C 1
ATOM 666 O O . PRO A 1 90 ? -20.988 -20.751 -24.387 1.00 85.25 90 PRO A O 1
ATOM 669 N N . ASP A 1 91 ? -20.382 -20.113 -26.452 1.00 80.56 91 ASP A N 1
ATOM 670 C CA . ASP A 1 91 ? -21.320 -18.991 -26.513 1.00 80.56 91 ASP A CA 1
ATOM 671 C C . ASP A 1 91 ? -22.723 -19.482 -26.897 1.00 80.56 91 ASP A C 1
ATOM 673 O O . ASP A 1 91 ? -23.064 -19.626 -28.072 1.00 80.56 91 ASP A O 1
ATOM 677 N N . THR A 1 92 ? -23.552 -19.750 -25.890 1.00 70.25 92 THR A N 1
ATOM 678 C CA . THR A 1 92 ? -24.931 -20.234 -26.073 1.00 70.25 92 THR A CA 1
ATOM 679 C C . THR A 1 92 ? -25.956 -19.111 -26.275 1.00 70.25 92 THR A C 1
ATOM 681 O O . THR A 1 92 ? -27.120 -19.390 -26.558 1.00 70.25 92 THR A O 1
ATOM 684 N N . ALA A 1 93 ? -25.552 -17.837 -26.187 1.00 61.78 93 ALA A N 1
ATOM 685 C CA . ALA A 1 93 ? -26.467 -16.691 -26.200 1.00 61.78 93 ALA A CA 1
ATOM 686 C C . ALA A 1 93 ? -26.882 -16.220 -27.613 1.00 61.78 93 ALA A C 1
ATOM 688 O O . ALA A 1 93 ? -27.765 -15.374 -27.745 1.00 61.78 93 ALA A O 1
ATOM 689 N N . ARG A 1 94 ? -26.255 -16.740 -28.679 1.00 54.53 94 ARG A N 1
ATOM 690 C CA . ARG A 1 94 ? -26.485 -16.350 -30.089 1.00 54.53 94 ARG A CA 1
ATOM 691 C C . ARG A 1 94 ? -26.932 -17.523 -30.977 1.00 54.53 94 ARG A C 1
ATOM 693 O O . ARG A 1 94 ? -26.460 -17.665 -32.102 1.00 54.53 94 ARG A O 1
ATOM 700 N N . VAL A 1 95 ? -27.837 -18.373 -30.496 1.00 51.00 95 VAL A N 1
ATOM 701 C CA . VAL A 1 95 ? -28.395 -19.467 -31.312 1.00 51.00 95 VAL A CA 1
ATOM 702 C C . VAL A 1 95 ? -29.752 -19.044 -31.881 1.00 51.00 95 VAL A C 1
ATOM 704 O O . VAL A 1 95 ? -30.787 -19.275 -31.267 1.00 51.00 95 VAL A O 1
ATOM 707 N N . THR A 1 96 ? -29.754 -18.389 -33.046 1.00 48.47 96 THR A N 1
ATOM 708 C CA . THR A 1 96 ? -30.989 -18.036 -33.783 1.00 48.47 96 THR A CA 1
ATOM 709 C C . THR A 1 96 ? -31.179 -18.831 -35.082 1.00 48.47 96 THR A C 1
ATOM 711 O O . THR A 1 96 ? -32.236 -18.723 -35.697 1.00 48.47 96 THR A O 1
ATOM 714 N N . ALA A 1 97 ? -30.209 -19.661 -35.489 1.00 57.34 97 ALA A N 1
ATOM 715 C CA . ALA A 1 97 ? -30.291 -20.542 -36.660 1.00 57.34 97 ALA A CA 1
ATOM 716 C C . ALA A 1 97 ? -29.517 -21.858 -36.439 1.00 57.34 97 ALA A C 1
ATOM 718 O O . ALA A 1 97 ? -28.529 -21.890 -35.703 1.00 57.34 97 ALA A O 1
ATOM 719 N N . VAL A 1 98 ? -29.947 -22.946 -37.090 1.00 53.62 98 VAL A N 1
ATOM 720 C CA . VAL A 1 98 ? -29.328 -24.283 -36.976 1.00 53.62 98 VAL A CA 1
ATOM 721 C C . VAL A 1 98 ? -27.911 -24.297 -37.569 1.00 53.62 98 VAL A C 1
ATOM 723 O O . VAL A 1 98 ? -27.049 -25.008 -37.057 1.00 53.62 98 VAL A O 1
ATOM 726 N N . GLU A 1 99 ? -27.609 -23.463 -38.574 1.00 51.91 99 GLU A N 1
ATOM 727 C CA . GLU A 1 99 ? -26.240 -23.321 -39.098 1.00 51.91 99 GLU A CA 1
ATOM 728 C C . GLU A 1 99 ? -25.268 -22.665 -38.097 1.00 51.91 99 GLU A C 1
ATOM 730 O O . GLU A 1 99 ? -24.069 -22.959 -38.114 1.00 51.91 99 GLU A O 1
ATOM 735 N N . ASP A 1 100 ? -25.771 -21.826 -37.184 1.00 50.88 100 ASP A N 1
ATOM 736 C CA . ASP A 1 100 ? -24.977 -21.181 -36.130 1.00 50.88 100 ASP A CA 1
ATOM 737 C C . ASP A 1 100 ? -24.616 -22.140 -34.983 1.00 50.88 100 ASP A C 1
ATOM 739 O O . ASP A 1 100 ? -23.668 -21.880 -34.245 1.00 50.88 100 ASP A O 1
ATOM 743 N N . PHE A 1 101 ? -25.300 -23.285 -34.882 1.00 46.59 101 PHE A N 1
ATOM 744 C CA . PHE A 1 101 ? -24.981 -24.354 -33.932 1.00 46.59 101 PHE A CA 1
ATOM 745 C C . PHE A 1 101 ? -23.683 -25.102 -34.297 1.00 46.59 101 PHE A C 1
ATOM 747 O O . PHE A 1 101 ? -22.996 -25.627 -33.422 1.00 46.59 101 PHE A O 1
ATOM 754 N N . TYR A 1 102 ? -23.312 -25.130 -35.585 1.00 45.59 102 TYR A N 1
ATOM 755 C CA . TYR A 1 102 ? -22.135 -25.858 -36.078 1.00 45.59 102 TYR A CA 1
ATOM 756 C C . TYR A 1 102 ? -20.849 -25.017 -36.135 1.00 45.59 102 TYR A C 1
ATOM 758 O O . TYR A 1 102 ? -19.759 -25.575 -36.289 1.00 45.59 102 TYR A O 1
ATOM 766 N N . ARG A 1 103 ? -20.927 -23.687 -35.968 1.00 54.28 103 ARG A N 1
ATOM 767 C CA . ARG A 1 103 ? -19.741 -22.836 -35.778 1.00 54.28 103 ARG A CA 1
ATOM 768 C C . ARG A 1 103 ? -19.425 -22.777 -34.287 1.00 54.28 103 ARG A C 1
ATOM 770 O O . ARG A 1 103 ? -20.164 -22.160 -33.531 1.00 54.28 103 ARG A O 1
ATOM 777 N N . LYS A 1 104 ? -18.322 -23.403 -33.862 1.00 58.06 104 LYS A N 1
ATOM 778 C CA . LYS A 1 104 ? -17.830 -23.341 -32.473 1.00 58.06 104 LYS A CA 1
ATOM 779 C C . LYS A 1 104 ? -17.485 -21.889 -32.103 1.00 58.06 104 LYS A C 1
ATOM 781 O O . LYS A 1 104 ? -16.366 -21.442 -32.331 1.00 58.06 104 LYS A O 1
ATOM 786 N N . ARG A 1 105 ? -18.466 -21.141 -31.595 1.00 79.12 105 ARG A N 1
ATOM 787 C CA . ARG A 1 105 ? -18.298 -19.785 -31.061 1.00 79.12 105 ARG A CA 1
ATOM 788 C C . ARG A 1 105 ? -18.005 -19.894 -29.569 1.00 79.12 105 ARG A C 1
ATOM 790 O O . ARG A 1 105 ? -18.730 -20.573 -28.843 1.00 79.12 105 ARG A O 1
ATOM 797 N N . PHE A 1 106 ? -16.941 -19.235 -29.131 1.00 88.38 106 PHE A N 1
ATOM 798 C CA . PHE A 1 106 ? -16.507 -19.229 -27.741 1.00 88.38 106 PHE A CA 1
ATOM 799 C C . PHE A 1 106 ? -16.542 -17.810 -27.186 1.00 88.38 106 PHE A C 1
ATOM 801 O O . PHE A 1 106 ? -16.219 -16.846 -27.882 1.00 88.38 106 PHE A O 1
ATOM 808 N N . ILE A 1 107 ? -16.909 -17.711 -25.916 1.00 91.69 107 ILE A N 1
ATOM 809 C CA . ILE A 1 107 ? -16.595 -16.573 -25.063 1.00 91.69 107 ILE A CA 1
ATOM 810 C C . ILE A 1 107 ? -15.403 -16.945 -24.194 1.00 91.69 107 ILE A C 1
ATOM 812 O O . ILE A 1 107 ? -15.212 -18.107 -23.835 1.00 91.69 107 ILE A O 1
ATOM 816 N N . TYR A 1 108 ? -14.592 -15.950 -23.872 1.00 95.38 108 TYR A N 1
ATOM 817 C CA . TYR A 1 108 ? -13.354 -16.144 -23.142 1.00 95.38 108 TYR A CA 1
ATOM 818 C C . TYR A 1 108 ? -13.385 -15.354 -21.839 1.00 95.38 108 TYR A C 1
ATOM 820 O O . TYR A 1 108 ? -13.943 -14.255 -21.779 1.00 95.38 108 TYR A O 1
ATOM 828 N N . GLN A 1 109 ? -12.766 -15.913 -20.806 1.00 93.62 109 GLN A N 1
ATOM 829 C CA . GLN A 1 109 ? -12.629 -15.307 -19.486 1.00 93.62 109 GLN A CA 1
ATOM 830 C C . GLN A 1 109 ? -11.182 -15.422 -19.002 1.00 93.62 109 GLN A C 1
ATOM 832 O O . GLN A 1 109 ? -10.512 -16.428 -19.239 1.00 93.62 109 GLN A O 1
ATOM 837 N N . LEU A 1 110 ? -10.715 -14.403 -18.278 1.00 94.25 110 LEU A N 1
ATOM 838 C CA . LEU A 1 110 ? -9.437 -14.441 -17.573 1.00 94.25 110 LEU A CA 1
ATOM 839 C C . LEU A 1 110 ? -9.495 -15.453 -16.418 1.00 94.25 110 LEU A C 1
ATOM 841 O O . LEU A 1 110 ? -10.383 -15.377 -15.567 1.00 94.25 110 LEU A O 1
ATOM 845 N N . THR A 1 111 ? -8.553 -16.394 -16.360 1.00 94.50 111 THR A N 1
ATOM 846 C CA . THR A 1 111 ? -8.451 -17.304 -15.209 1.00 94.50 111 THR A CA 1
ATOM 847 C C . THR A 1 111 ? -7.752 -16.610 -14.038 1.00 94.50 111 THR A C 1
ATOM 849 O O . THR A 1 111 ? -7.038 -15.623 -14.216 1.00 94.50 111 THR A O 1
ATOM 852 N N . ARG A 1 112 ? -7.866 -17.172 -12.826 1.00 86.12 112 ARG A N 1
ATOM 853 C CA . ARG A 1 112 ? -7.093 -16.701 -11.659 1.00 86.12 112 ARG A CA 1
ATOM 854 C C . ARG A 1 112 ? -5.580 -16.751 -11.907 1.00 86.12 112 ARG A C 1
ATOM 856 O O . ARG A 1 112 ? -4.850 -15.910 -11.394 1.00 86.12 112 ARG A O 1
ATOM 863 N N . ALA A 1 113 ? -5.117 -17.732 -12.680 1.00 81.94 113 ALA A N 1
ATOM 864 C CA . ALA A 1 113 ? -3.709 -17.882 -13.018 1.00 81.94 113 ALA A CA 1
ATOM 865 C C . ALA A 1 113 ? -3.254 -16.812 -14.024 1.00 81.94 113 ALA A C 1
ATOM 867 O O . ALA A 1 113 ? -2.243 -16.162 -13.787 1.00 81.94 113 ALA A O 1
ATOM 868 N N . GLY A 1 114 ? -4.039 -16.556 -15.078 1.00 88.00 114 GLY A N 1
ATOM 869 C CA . GLY A 1 114 ? -3.770 -15.470 -16.026 1.00 88.00 114 GLY A CA 1
ATOM 870 C C . GLY A 1 114 ? -3.805 -14.089 -15.370 1.00 88.00 114 GLY A C 1
ATOM 871 O O . GLY A 1 114 ? -2.968 -13.239 -15.664 1.00 88.00 114 GLY A O 1
ATOM 872 N N . GLU A 1 115 ? -4.719 -13.883 -14.420 1.00 88.00 115 GLU A N 1
ATOM 873 C CA . GLU A 1 115 ? -4.753 -12.674 -13.601 1.00 88.00 115 GLU A CA 1
ATOM 874 C C . GLU A 1 115 ? -3.501 -12.525 -12.737 1.00 88.00 115 GLU A C 1
ATOM 876 O O . GLU A 1 115 ? -2.882 -11.465 -12.744 1.00 88.00 115 GLU A 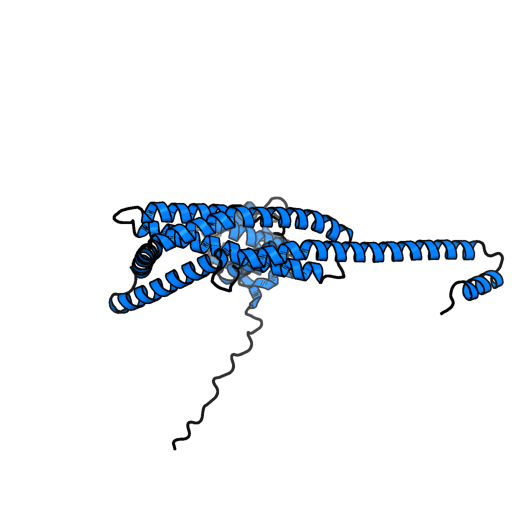O 1
ATOM 881 N N . ALA A 1 116 ? -3.104 -13.574 -12.013 1.00 78.12 116 ALA A N 1
ATOM 882 C CA . ALA A 1 116 ? -1.900 -13.540 -11.190 1.00 78.12 116 ALA A CA 1
ATOM 883 C C . ALA A 1 116 ? -0.641 -13.271 -12.033 1.00 78.12 116 ALA A C 1
ATOM 885 O O . ALA A 1 116 ? 0.247 -12.539 -11.597 1.00 78.12 116 ALA A O 1
ATOM 886 N N . THR A 1 117 ? -0.578 -13.813 -13.252 1.00 80.50 117 THR A N 1
ATOM 887 C CA . THR A 1 117 ? 0.508 -13.551 -14.200 1.00 80.50 117 THR A CA 1
ATOM 888 C C . THR A 1 117 ? 0.541 -12.094 -14.645 1.00 80.50 117 THR A C 1
ATOM 890 O O . THR A 1 117 ? 1.598 -11.472 -14.569 1.00 80.50 117 THR A O 1
ATOM 893 N N . GLU A 1 118 ? -0.585 -11.510 -15.059 1.00 81.38 118 GLU A N 1
ATOM 894 C CA . GLU A 1 118 ? -0.613 -10.094 -15.441 1.00 81.38 118 GLU A CA 1
ATOM 895 C C . GLU A 1 118 ? -0.399 -9.155 -14.249 1.00 81.38 118 GLU A C 1
ATOM 897 O O . GLU A 1 118 ? 0.260 -8.133 -14.405 1.00 81.38 118 GLU A O 1
ATOM 902 N N . ALA A 1 119 ? -0.865 -9.508 -13.049 1.00 75.44 119 ALA A N 1
ATOM 903 C CA . ALA A 1 119 ? -0.562 -8.759 -11.832 1.00 75.44 119 ALA A CA 1
ATOM 904 C C . ALA A 1 119 ? 0.945 -8.776 -11.528 1.00 75.44 119 ALA A C 1
ATOM 906 O O . ALA A 1 119 ? 1.527 -7.727 -11.263 1.00 75.44 119 ALA A O 1
ATOM 907 N N . ALA A 1 120 ? 1.603 -9.936 -11.642 1.00 68.62 120 ALA A N 1
ATOM 908 C CA . ALA A 1 120 ? 3.050 -10.054 -11.468 1.00 68.62 120 ALA A CA 1
ATOM 909 C C . ALA A 1 120 ? 3.831 -9.264 -12.532 1.00 68.62 120 ALA A C 1
ATOM 911 O O . ALA A 1 120 ? 4.847 -8.643 -12.221 1.00 68.62 120 ALA A O 1
ATOM 912 N N . LEU A 1 121 ? 3.347 -9.253 -13.778 1.00 67.38 121 LEU A N 1
ATOM 913 C CA . LEU A 1 121 ? 3.908 -8.440 -14.857 1.00 67.38 121 LEU A CA 1
ATOM 914 C C . LEU A 1 121 ? 3.675 -6.950 -14.631 1.00 67.38 121 LEU A C 1
ATOM 916 O O . LEU A 1 121 ? 4.578 -6.167 -14.890 1.00 67.38 121 LEU A O 1
ATOM 920 N N . GLY A 1 122 ? 2.516 -6.570 -14.096 1.00 62.31 122 GLY A N 1
ATOM 921 C CA . GLY A 1 122 ? 2.234 -5.225 -13.617 1.00 62.31 122 GLY A CA 1
ATOM 922 C C . GLY A 1 122 ? 3.246 -4.822 -12.554 1.00 62.31 122 GLY A C 1
ATOM 923 O O . GLY A 1 122 ? 3.959 -3.853 -12.748 1.00 62.31 122 GLY A O 1
ATOM 924 N N . THR A 1 123 ? 3.429 -5.616 -11.497 1.00 58.16 123 THR A N 1
ATOM 925 C CA . THR A 1 123 ? 4.460 -5.361 -10.478 1.00 58.16 123 THR A CA 1
ATOM 926 C C . THR A 1 123 ? 5.864 -5.274 -11.081 1.00 58.16 123 THR A C 1
ATOM 928 O O . THR A 1 123 ? 6.651 -4.424 -10.679 1.00 58.16 123 THR A O 1
ATOM 931 N N . TYR A 1 124 ? 6.202 -6.113 -12.060 1.00 57.88 124 TYR A N 1
ATOM 932 C CA . TYR A 1 124 ? 7.488 -6.056 -12.756 1.00 57.88 124 TYR A CA 1
ATOM 933 C C . TYR A 1 124 ? 7.655 -4.761 -13.569 1.00 57.88 124 TYR A C 1
ATOM 935 O O . TYR A 1 124 ? 8.665 -4.074 -13.420 1.00 57.88 124 TYR A O 1
ATOM 943 N N . ASP A 1 125 ? 6.653 -4.394 -14.370 1.00 55.75 125 ASP A N 1
ATOM 944 C CA . ASP A 1 125 ? 6.602 -3.161 -15.163 1.00 55.75 125 ASP A CA 1
ATOM 945 C C . ASP A 1 125 ? 6.560 -1.923 -14.251 1.00 55.75 125 ASP A C 1
ATOM 947 O O . ASP A 1 125 ? 7.103 -0.880 -14.592 1.00 55.75 125 ASP A O 1
ATOM 951 N N . GLU A 1 126 ? 5.986 -2.025 -13.055 1.00 52.50 126 GLU A N 1
ATOM 952 C CA . GLU A 1 126 ? 6.015 -0.986 -12.033 1.00 52.50 126 GLU A CA 1
ATOM 953 C C . GLU A 1 126 ? 7.398 -0.876 -11.393 1.00 52.50 126 GLU A C 1
ATOM 955 O O . GLU A 1 126 ? 7.941 0.215 -11.281 1.00 52.50 126 GLU A O 1
ATOM 960 N N . VAL A 1 127 ? 8.026 -1.989 -11.028 1.00 48.50 127 VAL A N 1
ATOM 961 C CA . VAL A 1 127 ? 9.378 -1.997 -10.454 1.00 48.50 127 VAL A CA 1
ATOM 962 C C . VAL A 1 127 ? 10.424 -1.518 -11.470 1.00 48.50 127 VAL A C 1
ATOM 964 O O . VAL A 1 127 ? 11.414 -0.895 -11.078 1.00 48.50 127 VAL A O 1
ATOM 967 N N . LEU A 1 128 ? 10.220 -1.772 -12.767 1.00 42.44 128 LEU A N 1
ATOM 968 C CA . LEU A 1 128 ? 11.107 -1.311 -13.840 1.00 42.44 128 LEU A CA 1
ATOM 969 C C . LEU A 1 128 ? 10.748 0.074 -14.398 1.00 42.44 128 LEU A C 1
ATOM 971 O O . LEU A 1 128 ? 11.646 0.845 -14.736 1.00 42.44 128 LEU A O 1
ATOM 975 N N . GLY A 1 129 ? 9.459 0.394 -14.502 1.00 40.38 129 GLY A N 1
ATOM 976 C CA . GLY A 1 129 ? 8.911 1.602 -15.125 1.00 40.38 129 GLY A CA 1
ATOM 977 C C . GLY A 1 129 ? 8.566 2.728 -14.145 1.00 40.38 129 GLY A C 1
ATOM 978 O O . GLY A 1 129 ? 8.622 3.899 -14.522 1.00 40.38 129 GLY A O 1
ATOM 979 N N . ARG A 1 130 ? 8.298 2.436 -12.865 1.00 40.78 130 ARG A N 1
ATOM 980 C CA . ARG A 1 130 ? 8.108 3.451 -11.811 1.00 40.78 130 ARG A CA 1
ATOM 981 C C . ARG A 1 130 ? 9.416 3.763 -11.103 1.00 40.78 130 ARG A C 1
ATOM 983 O O . ARG A 1 130 ? 9.632 3.462 -9.934 1.00 40.78 130 ARG A O 1
ATOM 990 N N . ARG A 1 131 ? 10.254 4.513 -11.803 1.00 47.03 131 ARG A N 1
ATOM 991 C CA . ARG A 1 131 ? 11.235 5.394 -11.157 1.00 47.03 131 ARG A CA 1
ATOM 992 C C . ARG A 1 131 ? 10.727 6.831 -10.985 1.00 47.03 131 ARG A C 1
ATOM 994 O O . ARG A 1 131 ? 11.546 7.715 -10.778 1.00 47.03 131 ARG A O 1
ATOM 1001 N N . GLY A 1 132 ? 9.417 7.098 -11.074 1.00 41.00 132 GLY A N 1
ATOM 1002 C CA . GLY A 1 132 ? 8.957 8.495 -11.145 1.00 41.00 132 GLY A CA 1
ATOM 1003 C C . GLY A 1 132 ? 7.624 8.890 -10.521 1.00 41.00 132 GLY A C 1
ATOM 1004 O O . GLY A 1 132 ? 7.467 10.070 -10.231 1.00 41.00 132 GLY A O 1
ATOM 1005 N N . GLU A 1 133 ? 6.670 7.988 -10.289 1.00 42.62 133 GLU A N 1
ATOM 1006 C CA . GLU A 1 133 ? 5.313 8.424 -9.923 1.00 42.62 133 GLU A CA 1
ATOM 1007 C C . GLU A 1 133 ? 4.708 7.539 -8.842 1.00 42.62 133 GLU A C 1
ATOM 1009 O O . GLU A 1 133 ? 3.950 6.623 -9.125 1.00 42.62 133 GLU A O 1
ATOM 1014 N N . LEU A 1 134 ? 5.080 7.808 -7.594 1.00 48.72 134 LEU A N 1
ATOM 1015 C CA . LEU A 1 134 ? 4.317 7.526 -6.379 1.00 48.72 134 LEU A CA 1
ATOM 1016 C C . LEU A 1 134 ? 4.961 8.360 -5.257 1.00 48.72 134 LEU A C 1
ATOM 1018 O O . LEU A 1 134 ? 6.168 8.569 -5.274 1.00 48.72 134 LEU A O 1
ATOM 1022 N N . GLN A 1 135 ? 4.150 8.799 -4.288 1.00 55.88 135 GLN A N 1
ATOM 1023 C CA . GLN A 1 135 ? 4.492 9.060 -2.869 1.00 55.88 135 GLN A CA 1
ATOM 1024 C C . GLN A 1 135 ? 4.141 10.434 -2.264 1.00 55.88 135 GLN A C 1
ATOM 1026 O O . GLN A 1 135 ? 3.888 10.462 -1.061 1.00 55.88 135 GLN A O 1
ATOM 1031 N N . ALA A 1 136 ? 3.959 11.525 -3.018 1.00 58.22 136 ALA A N 1
ATOM 1032 C CA . ALA A 1 136 ? 3.398 12.755 -2.420 1.00 58.22 136 ALA A CA 1
ATOM 1033 C C . ALA A 1 136 ? 1.914 12.572 -2.039 1.00 58.22 136 ALA A C 1
ATOM 1035 O O . ALA A 1 136 ? 1.468 12.961 -0.958 1.00 58.22 136 ALA A O 1
ATOM 1036 N N . VAL A 1 137 ? 1.158 11.909 -2.922 1.00 69.94 137 VAL A N 1
ATOM 1037 C CA . VAL A 1 137 ? -0.282 11.665 -2.745 1.00 69.94 137 VAL A CA 1
ATOM 1038 C C . VAL A 1 137 ? -0.547 10.737 -1.559 1.00 69.94 137 VAL A C 1
ATOM 1040 O O . VAL A 1 137 ? -1.400 11.047 -0.740 1.00 69.94 137 VAL A O 1
ATOM 1043 N N . ALA A 1 138 ? 0.230 9.660 -1.390 1.00 81.38 138 ALA A N 1
ATOM 1044 C CA . ALA A 1 138 ? 0.041 8.722 -0.278 1.00 81.38 138 ALA A CA 1
ATOM 1045 C C . ALA A 1 138 ? 0.247 9.392 1.093 1.00 81.38 138 ALA A C 1
ATOM 1047 O O . ALA A 1 138 ? -0.561 9.206 1.998 1.00 81.38 138 ALA A O 1
ATOM 1048 N N . LEU A 1 139 ? 1.286 10.224 1.243 1.00 86.06 139 LEU A N 1
ATOM 1049 C CA . LEU A 1 139 ? 1.506 10.993 2.473 1.00 86.06 139 LEU A CA 1
ATOM 1050 C C . LEU A 1 139 ? 0.367 11.993 2.730 1.00 86.06 139 LEU A C 1
ATOM 1052 O O . LEU A 1 139 ? -0.061 12.166 3.872 1.00 86.06 139 LEU A O 1
ATOM 1056 N N . HIS A 1 140 ? -0.150 12.637 1.681 1.00 86.88 140 HIS A N 1
ATOM 1057 C CA . HIS A 1 140 ? -1.287 13.549 1.798 1.00 86.88 140 HIS A CA 1
ATOM 1058 C C . HIS A 1 140 ? -2.584 12.823 2.190 1.00 86.88 140 HIS A C 1
ATOM 1060 O O . HIS A 1 140 ? -3.331 13.299 3.049 1.00 86.88 140 HIS A O 1
ATOM 1066 N N . ASP A 1 141 ? -2.828 11.648 1.614 1.00 89.62 141 ASP A N 1
ATOM 1067 C CA . ASP A 1 141 ? -3.959 10.788 1.949 1.00 89.62 141 ASP A CA 1
ATOM 1068 C C . ASP A 1 141 ? -3.880 10.321 3.404 1.00 89.62 141 ASP A C 1
ATOM 1070 O O . ASP A 1 141 ? -4.877 10.395 4.117 1.00 89.62 141 ASP A O 1
ATOM 1074 N N . ILE A 1 142 ? -2.697 9.926 3.888 1.00 94.19 142 ILE A N 1
ATOM 1075 C CA . ILE A 1 142 ? -2.483 9.559 5.297 1.00 94.19 142 ILE A CA 1
ATOM 1076 C C . ILE A 1 142 ? -2.821 10.738 6.218 1.00 94.19 142 ILE A C 1
ATOM 1078 O O . ILE A 1 142 ? -3.571 10.570 7.179 1.00 94.19 142 ILE A O 1
ATOM 1082 N N . VAL A 1 143 ? -2.338 11.950 5.910 1.00 95.31 143 VAL A N 1
ATOM 1083 C CA . VAL A 1 143 ? -2.709 13.170 6.655 1.00 95.31 143 VAL A CA 1
ATOM 1084 C C . VAL A 1 143 ? -4.225 13.373 6.658 1.00 95.31 143 VAL A C 1
ATOM 1086 O O . VAL A 1 143 ? -4.800 13.738 7.684 1.00 95.31 143 VAL A O 1
ATOM 1089 N N . THR A 1 144 ? -4.874 13.146 5.519 1.00 95.44 144 THR A N 1
ATOM 1090 C CA . THR A 1 144 ? -6.323 13.302 5.362 1.00 95.44 144 THR A CA 1
ATOM 1091 C C . THR A 1 144 ? -7.084 12.293 6.218 1.00 95.44 144 THR A C 1
ATOM 1093 O O . THR A 1 144 ? -7.997 12.686 6.941 1.00 95.44 144 THR A O 1
ATOM 1096 N N . GLN A 1 145 ? -6.673 11.024 6.216 1.00 96.81 145 GLN A N 1
ATOM 1097 C CA . GLN A 1 145 ? -7.306 9.987 7.031 1.00 96.81 145 GLN A CA 1
ATOM 1098 C C . GLN A 1 145 ? -7.068 10.198 8.529 1.00 96.81 145 GLN A C 1
ATOM 1100 O O . GLN A 1 145 ? -8.005 10.082 9.309 1.00 96.81 145 GLN A O 1
ATOM 1105 N N . LEU A 1 146 ? -5.867 10.603 8.951 1.00 97.94 146 LEU A N 1
ATOM 1106 C CA . LEU A 1 146 ? -5.600 10.929 10.360 1.00 97.94 146 LEU A CA 1
ATOM 1107 C C . LEU A 1 146 ? -6.452 12.107 10.855 1.00 97.94 146 LEU A C 1
ATOM 1109 O O . LEU A 1 146 ? -6.947 12.093 11.979 1.00 97.94 146 LEU A O 1
ATOM 1113 N N . ARG A 1 147 ? -6.689 13.109 10.003 1.00 97.31 147 ARG A N 1
ATOM 1114 C CA . ARG A 1 147 ? -7.621 14.207 10.304 1.00 97.31 147 ARG A CA 1
ATOM 1115 C C . ARG A 1 147 ? -9.067 13.742 10.380 1.00 97.31 147 ARG A C 1
ATOM 1117 O O . ARG A 1 147 ? -9.787 14.188 11.266 1.00 97.31 147 ARG A O 1
ATOM 1124 N N . ALA A 1 148 ? -9.486 12.854 9.481 1.00 96.94 148 ALA A N 1
ATOM 1125 C CA . ALA A 1 148 ? -10.810 12.250 9.550 1.00 96.94 148 ALA A CA 1
ATOM 1126 C C . ALA A 1 148 ? -10.991 11.481 10.868 1.00 96.94 148 ALA A C 1
ATOM 1128 O O . ALA A 1 148 ? -12.013 11.644 11.525 1.00 96.94 148 ALA A O 1
ATOM 1129 N N . LEU A 1 149 ? -9.973 10.735 11.310 1.00 97.38 149 LEU A N 1
ATOM 1130 C CA . LEU A 1 149 ? -9.986 10.045 12.602 1.00 97.38 149 LEU A CA 1
ATOM 1131 C C . LEU A 1 149 ? -10.071 11.011 13.787 1.00 97.38 149 LEU A C 1
ATOM 1133 O O . LEU A 1 149 ? -10.823 10.735 14.714 1.00 97.38 149 LEU A O 1
ATOM 1137 N N . LEU A 1 150 ? -9.378 12.155 13.755 1.00 96.31 150 LEU A N 1
ATOM 1138 C CA . LEU A 1 150 ? -9.526 13.187 14.792 1.00 96.31 150 LEU A CA 1
ATOM 1139 C C . LEU A 1 150 ? -10.954 13.735 14.872 1.00 96.31 150 LEU A C 1
ATOM 1141 O O . LEU A 1 150 ? -11.449 13.960 15.974 1.00 96.31 150 LEU A O 1
ATOM 1145 N N . VAL A 1 151 ? -11.605 13.944 13.723 1.00 96.56 151 VAL A N 1
ATOM 1146 C CA . VAL A 1 151 ? -13.001 14.404 13.660 1.00 96.56 151 VAL A CA 1
ATOM 1147 C C . VAL A 1 151 ? -13.942 13.336 14.208 1.00 96.56 151 VAL A C 1
ATOM 1149 O O . VAL A 1 151 ? -14.732 13.638 15.094 1.00 96.56 151 VAL A O 1
ATOM 1152 N N . ILE A 1 152 ? -13.812 12.091 13.740 1.00 96.19 152 ILE A N 1
ATOM 1153 C CA . ILE A 1 152 ? -14.630 10.956 14.192 1.00 96.19 152 ILE A CA 1
ATOM 1154 C C . ILE A 1 152 ? -14.464 10.753 15.703 1.00 96.19 152 ILE A C 1
ATOM 1156 O O . ILE A 1 152 ? -15.442 10.621 16.424 1.00 96.19 152 ILE A O 1
ATOM 1160 N N . ALA A 1 153 ? -13.235 10.799 16.213 1.00 94.12 153 ALA A N 1
ATOM 1161 C CA . ALA A 1 153 ? -12.964 10.604 17.633 1.00 94.12 153 ALA A CA 1
ATOM 1162 C C . ALA A 1 153 ? -13.346 11.795 18.529 1.00 94.12 153 ALA A C 1
ATOM 1164 O O . ALA A 1 153 ? -13.283 11.679 19.751 1.00 94.12 153 ALA A O 1
ATOM 1165 N N . ALA A 1 154 ? -13.690 12.946 17.947 1.00 93.06 154 ALA A N 1
ATOM 1166 C CA . ALA A 1 154 ? -14.254 14.073 18.682 1.00 93.06 154 ALA A CA 1
ATOM 1167 C C . ALA A 1 154 ? -15.783 13.967 18.836 1.00 93.06 154 ALA A C 1
ATOM 1169 O O . ALA A 1 154 ? -16.359 14.721 19.621 1.00 93.06 154 ALA A O 1
ATOM 1170 N N . GLU A 1 155 ? -16.441 13.063 18.100 1.00 92.38 155 GLU A N 1
ATOM 1171 C CA . GLU A 1 155 ? -17.862 12.758 18.275 1.00 92.38 155 GLU A CA 1
ATOM 1172 C C . GLU A 1 155 ? -18.073 12.087 19.647 1.00 92.38 155 GLU A C 1
ATOM 117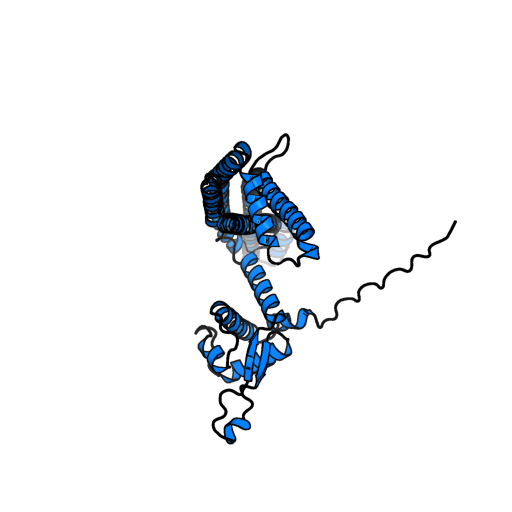4 O O . GLU A 1 155 ? -17.265 11.267 20.078 1.00 92.38 155 GLU A O 1
ATOM 1179 N N . GLY A 1 156 ? -19.156 12.437 20.355 1.00 86.38 156 GLY A N 1
ATOM 1180 C CA . GLY A 1 156 ? -19.466 11.824 21.657 1.00 86.38 156 GLY A CA 1
ATOM 1181 C C . GLY A 1 156 ? -19.741 10.319 21.556 1.00 86.38 156 GLY A C 1
ATOM 1182 O O . GLY A 1 156 ? -19.382 9.564 22.454 1.00 86.38 156 GLY A O 1
ATOM 1183 N N . GLU A 1 157 ? -20.316 9.896 20.429 1.00 91.19 157 GLU A N 1
ATOM 1184 C CA . GLU A 1 157 ? -20.500 8.500 20.032 1.00 91.19 157 GLU A CA 1
ATOM 1185 C C . GLU A 1 157 ? -20.006 8.341 18.585 1.00 91.19 157 GLU A C 1
ATOM 1187 O O . GLU A 1 157 ? -20.758 8.628 17.649 1.00 91.19 157 GLU A O 1
ATOM 1192 N N . PRO A 1 158 ? -18.735 7.952 18.376 1.00 93.50 158 PRO A N 1
ATOM 1193 C CA . PRO A 1 158 ? -18.177 7.810 17.037 1.00 93.50 158 PRO A CA 1
ATOM 1194 C C . PRO A 1 158 ? -18.867 6.706 16.230 1.00 93.50 158 PRO A C 1
ATOM 1196 O O . PRO A 1 158 ? -19.052 5.589 16.712 1.00 93.50 158 PRO A O 1
ATOM 1199 N N . ASP A 1 159 ? -19.189 6.994 14.968 1.00 93.31 159 ASP A N 1
ATOM 1200 C CA . ASP A 1 159 ? -19.800 6.016 14.058 1.00 93.31 159 ASP A CA 1
ATOM 1201 C C . ASP A 1 159 ? -18.829 4.844 13.751 1.00 93.31 159 ASP A C 1
ATOM 1203 O O . ASP A 1 159 ? -17.774 5.065 13.132 1.00 93.31 159 ASP A O 1
ATOM 1207 N N . PRO A 1 160 ? -19.179 3.584 14.098 1.00 93.44 160 PRO A N 1
ATOM 1208 C CA . PRO A 1 160 ? -18.311 2.428 13.874 1.00 93.44 160 PRO A CA 1
ATOM 1209 C C . PRO A 1 160 ? -17.981 2.182 12.396 1.00 93.44 160 PRO A C 1
ATOM 1211 O O . PRO A 1 160 ? -16.887 1.717 12.064 1.00 93.44 160 PRO A O 1
ATOM 1214 N N . ALA A 1 161 ? -18.907 2.492 11.482 1.00 93.88 161 ALA A N 1
ATOM 1215 C CA . ALA A 1 161 ? -18.692 2.329 10.050 1.00 93.88 161 ALA A CA 1
ATOM 1216 C C . ALA A 1 161 ? -17.673 3.341 9.526 1.00 93.88 161 ALA A C 1
ATOM 1218 O O . ALA A 1 161 ? -16.756 2.962 8.792 1.00 93.88 161 ALA A O 1
ATOM 1219 N N . LYS A 1 162 ? -17.785 4.608 9.941 1.00 95.31 162 LYS A N 1
ATOM 1220 C CA . LYS A 1 162 ? -16.820 5.648 9.557 1.00 95.31 162 LYS A CA 1
ATOM 1221 C C . LYS A 1 162 ? -15.436 5.363 10.130 1.00 95.31 162 LYS A C 1
ATOM 1223 O O . LYS A 1 162 ? -14.457 5.469 9.392 1.00 95.31 162 LYS A O 1
ATOM 1228 N N . ALA A 1 163 ? -15.355 4.964 11.402 1.00 95.69 163 ALA A N 1
ATOM 1229 C CA . ALA A 1 163 ? -14.094 4.617 12.054 1.00 95.69 163 ALA A CA 1
ATOM 1230 C C . ALA A 1 163 ? -13.377 3.477 11.312 1.00 95.69 163 ALA A C 1
ATOM 1232 O O . ALA A 1 163 ? -12.217 3.621 10.924 1.00 95.69 163 ALA A O 1
ATOM 1233 N N . HIS A 1 164 ? -14.089 2.383 11.028 1.00 96.38 164 HIS A N 1
ATOM 1234 C CA . HIS A 1 164 ? -13.535 1.241 10.302 1.00 96.38 164 HIS A CA 1
ATOM 1235 C C . HIS A 1 164 ? -13.081 1.597 8.880 1.00 96.38 164 HIS A C 1
ATOM 1237 O O . HIS A 1 164 ? -12.007 1.168 8.456 1.00 96.38 164 HIS A O 1
ATOM 1243 N N . VAL A 1 165 ? -13.865 2.387 8.136 1.00 96.56 165 VAL A N 1
ATOM 1244 C CA . VAL A 1 165 ? -13.491 2.819 6.778 1.00 96.56 165 VAL A CA 1
ATOM 1245 C C . VAL A 1 165 ? -12.244 3.699 6.818 1.00 96.56 165 VAL A C 1
ATOM 1247 O O . VAL A 1 165 ? -11.295 3.431 6.083 1.00 96.56 165 VAL A O 1
ATOM 1250 N N . ALA A 1 166 ? -12.201 4.706 7.694 1.00 96.62 166 ALA A N 1
ATOM 1251 C CA . ALA A 1 166 ? -11.051 5.599 7.813 1.00 96.62 166 ALA A CA 1
ATOM 1252 C C . ALA A 1 166 ? -9.774 4.839 8.213 1.00 96.62 166 ALA A C 1
ATOM 1254 O O . ALA A 1 166 ? -8.722 5.039 7.605 1.00 96.62 166 ALA A O 1
ATOM 1255 N N . LEU A 1 167 ? -9.867 3.910 9.173 1.00 97.56 167 LEU A N 1
ATOM 1256 C CA . LEU A 1 167 ? -8.749 3.059 9.595 1.00 97.56 167 LEU A CA 1
ATOM 1257 C C . LEU A 1 167 ? -8.294 2.089 8.493 1.00 97.56 167 LEU A C 1
ATOM 1259 O O . LEU A 1 167 ? -7.090 1.895 8.300 1.00 97.56 167 LEU A O 1
ATOM 1263 N N . SER A 1 168 ? -9.229 1.516 7.733 1.00 96.31 168 SER A N 1
ATOM 1264 C CA . SER A 1 168 ? -8.923 0.635 6.598 1.00 96.31 168 SER A CA 1
ATOM 1265 C C . SER A 1 168 ? -8.211 1.378 5.474 1.00 96.31 168 SER A C 1
ATOM 1267 O O . SER A 1 168 ? -7.178 0.917 4.988 1.00 96.31 168 SER A O 1
ATOM 1269 N N . VAL A 1 169 ? -8.705 2.562 5.102 1.00 95.62 169 VAL A N 1
ATOM 1270 C CA . VAL A 1 169 ? -8.068 3.404 4.081 1.00 95.62 169 VAL A CA 1
ATOM 1271 C C . VAL A 1 169 ? -6.696 3.883 4.555 1.00 95.62 169 VAL A C 1
ATOM 1273 O O . VAL A 1 169 ? -5.737 3.812 3.789 1.00 95.62 169 VAL A O 1
ATOM 1276 N N . LEU A 1 170 ? -6.571 4.315 5.815 1.00 96.69 170 LEU A N 1
ATOM 1277 C CA . LEU A 1 170 ? -5.288 4.692 6.411 1.00 96.69 170 LEU A CA 1
ATOM 1278 C C . LEU A 1 170 ? -4.274 3.545 6.325 1.00 96.69 170 LEU A C 1
ATOM 1280 O O . LEU A 1 170 ? -3.148 3.758 5.879 1.00 96.69 170 LEU A O 1
ATOM 1284 N N . THR A 1 171 ? -4.688 2.336 6.712 1.00 95.00 171 THR A N 1
ATOM 1285 C CA . THR A 1 171 ? -3.835 1.142 6.674 1.00 95.00 171 THR A CA 1
ATOM 1286 C C . THR A 1 171 ? -3.383 0.844 5.251 1.00 95.00 171 THR A C 1
ATOM 1288 O O . THR A 1 171 ? -2.187 0.705 5.026 1.00 95.00 171 THR A O 1
ATOM 1291 N N . ALA A 1 172 ? -4.303 0.814 4.282 1.00 89.25 172 ALA A N 1
ATOM 1292 C CA . ALA A 1 172 ? -3.966 0.549 2.885 1.00 89.25 172 ALA A CA 1
ATOM 1293 C C . ALA A 1 172 ? -2.965 1.578 2.334 1.00 89.25 172 ALA A C 1
ATOM 1295 O O . ALA A 1 172 ? -1.930 1.210 1.783 1.00 89.25 172 ALA A O 1
ATOM 1296 N N . ARG A 1 173 ? -3.214 2.876 2.563 1.00 88.06 173 ARG A N 1
ATOM 1297 C CA . ARG A 1 173 ? -2.321 3.956 2.111 1.00 88.06 173 ARG A CA 1
ATOM 1298 C C . ARG A 1 173 ? -0.942 3.894 2.753 1.00 88.06 173 ARG A C 1
ATOM 1300 O O . ARG A 1 173 ? 0.055 4.194 2.096 1.00 88.06 173 ARG A O 1
ATOM 1307 N N . PHE A 1 174 ? -0.876 3.506 4.021 1.00 91.06 174 PHE A N 1
ATOM 1308 C CA . PHE A 1 174 ? 0.387 3.303 4.711 1.00 91.06 174 PHE A CA 1
ATOM 1309 C C . PHE A 1 174 ? 1.149 2.079 4.191 1.00 91.06 174 PHE A C 1
ATOM 1311 O O . PHE A 1 174 ? 2.351 2.185 3.953 1.00 91.06 174 PHE A O 1
ATOM 1318 N N . THR A 1 175 ? 0.470 0.952 3.971 1.00 86.44 175 THR A N 1
ATOM 1319 C CA . THR A 1 175 ? 1.077 -0.251 3.386 1.00 86.44 175 THR A CA 1
ATOM 1320 C C . THR A 1 175 ? 1.669 0.057 2.013 1.00 86.44 175 THR A C 1
ATOM 1322 O O . THR A 1 175 ? 2.856 -0.189 1.805 1.00 86.44 175 THR A O 1
ATOM 1325 N N . ASP A 1 176 ? 0.906 0.720 1.138 1.00 82.31 176 ASP A N 1
ATOM 1326 C CA . ASP A 1 176 ? 1.388 1.157 -0.176 1.00 82.31 176 ASP A CA 1
ATOM 1327 C C . ASP A 1 176 ? 2.643 2.038 -0.045 1.00 82.31 176 ASP A C 1
ATOM 1329 O O . ASP A 1 176 ? 3.628 1.858 -0.764 1.00 82.31 176 ASP A O 1
ATOM 1333 N N . LEU A 1 177 ? 2.647 3.006 0.879 1.00 84.50 177 LEU A N 1
ATOM 1334 C CA . LEU A 1 177 ? 3.806 3.870 1.117 1.00 84.50 177 LEU A CA 1
ATOM 1335 C C . LEU A 1 177 ? 5.035 3.063 1.565 1.00 84.50 177 LEU A C 1
ATOM 1337 O O . LEU A 1 177 ? 6.130 3.283 1.038 1.00 84.50 177 LEU A O 1
ATOM 1341 N N . ALA A 1 178 ? 4.862 2.154 2.527 1.00 83.38 178 ALA A N 1
ATOM 1342 C CA . ALA A 1 178 ? 5.936 1.357 3.107 1.00 83.38 178 ALA A CA 1
ATOM 1343 C C . ALA A 1 178 ? 6.555 0.392 2.083 1.00 83.38 178 ALA A C 1
ATOM 1345 O O . ALA A 1 178 ? 7.785 0.324 1.972 1.00 83.38 178 ALA A O 1
ATOM 1346 N N . ASP A 1 179 ? 5.727 -0.286 1.289 1.00 78.69 179 ASP A N 1
ATOM 1347 C CA . ASP A 1 179 ? 6.178 -1.212 0.248 1.00 78.69 179 ASP A CA 1
ATOM 1348 C C . ASP A 1 179 ? 6.925 -0.475 -0.865 1.00 78.69 179 ASP A C 1
ATOM 1350 O O . ASP A 1 179 ? 8.032 -0.871 -1.246 1.00 78.69 179 ASP A O 1
ATOM 1354 N N . ASN A 1 180 ? 6.394 0.667 -1.309 1.00 73.31 180 ASN A N 1
ATOM 1355 C CA . ASN A 1 180 ? 7.063 1.515 -2.293 1.00 73.31 180 ASN A CA 1
ATOM 1356 C C . ASN A 1 180 ? 8.408 2.040 -1.773 1.00 73.31 180 ASN A C 1
ATOM 1358 O O . ASN A 1 180 ? 9.406 2.012 -2.494 1.00 73.31 180 ASN A O 1
ATOM 1362 N N . ALA A 1 181 ? 8.478 2.472 -0.509 1.00 74.88 181 ALA A N 1
ATOM 1363 C CA . ALA A 1 181 ? 9.726 2.923 0.102 1.00 74.88 181 ALA A CA 1
ATOM 1364 C C . ALA A 1 181 ? 10.773 1.795 0.161 1.00 74.88 181 ALA A C 1
ATOM 1366 O O . ALA A 1 181 ? 11.945 2.018 -0.157 1.00 74.88 181 ALA A O 1
ATOM 1367 N N . ARG A 1 182 ? 10.360 0.569 0.510 1.00 73.50 182 ARG A N 1
ATOM 1368 C CA . ARG A 1 182 ? 11.236 -0.611 0.533 1.00 73.50 182 ARG A CA 1
ATOM 1369 C C . ARG A 1 182 ? 11.734 -0.979 -0.866 1.00 73.50 182 ARG A C 1
ATOM 1371 O O . ARG A 1 182 ? 12.935 -1.197 -1.046 1.00 73.50 182 ARG A O 1
ATOM 1378 N N . ALA A 1 183 ? 10.838 -1.036 -1.849 1.00 68.44 183 ALA A N 1
ATOM 1379 C CA . ALA A 1 183 ? 11.180 -1.336 -3.237 1.00 68.44 183 ALA A CA 1
ATOM 1380 C C . ALA A 1 183 ? 12.154 -0.295 -3.807 1.00 68.44 183 ALA A C 1
ATOM 1382 O O . ALA A 1 183 ? 13.167 -0.656 -4.418 1.00 68.44 183 ALA A O 1
ATOM 1383 N N . PHE A 1 184 ? 11.898 0.985 -3.525 1.00 70.25 184 PHE A N 1
ATOM 1384 C CA . PHE A 1 184 ? 12.755 2.091 -3.925 1.00 70.25 184 PHE A CA 1
ATOM 1385 C C . PHE A 1 184 ? 14.168 1.957 -3.345 1.00 70.25 184 PHE A C 1
ATOM 1387 O O . PHE A 1 184 ? 15.133 1.965 -4.113 1.00 70.25 184 PHE A O 1
ATOM 1394 N N . MET A 1 185 ? 14.305 1.733 -2.031 1.00 69.81 185 MET A N 1
ATOM 1395 C CA . MET A 1 185 ? 15.611 1.516 -1.389 1.00 69.81 185 MET A CA 1
ATOM 1396 C C . MET A 1 185 ? 16.375 0.342 -2.013 1.00 69.81 185 MET A C 1
ATOM 1398 O O . MET A 1 185 ? 17.572 0.451 -2.280 1.00 69.81 185 MET A O 1
ATOM 1402 N N . GLY A 1 186 ? 15.682 -0.757 -2.324 1.00 66.81 186 GLY A N 1
ATOM 1403 C CA . GLY A 1 186 ? 16.285 -1.894 -3.021 1.00 66.81 186 GLY A CA 1
ATOM 1404 C C . GLY A 1 186 ? 16.754 -1.553 -4.441 1.00 66.81 186 GLY A C 1
ATOM 1405 O O . GLY A 1 186 ? 17.821 -1.993 -4.864 1.00 66.81 186 GLY A O 1
ATOM 1406 N N . SER A 1 187 ? 15.981 -0.758 -5.187 1.00 64.75 187 SER A N 1
ATOM 1407 C CA . SER A 1 187 ? 16.340 -0.328 -6.547 1.00 64.75 187 SER A CA 1
ATOM 1408 C C . SER A 1 187 ? 17.540 0.626 -6.580 1.00 64.75 187 SER A C 1
ATOM 1410 O O . SER A 1 187 ? 18.356 0.569 -7.504 1.00 64.75 187 SER A O 1
ATOM 1412 N N . LEU A 1 188 ? 17.662 1.476 -5.560 1.00 66.44 188 LEU A N 1
ATOM 1413 C CA . LEU A 1 188 ? 18.743 2.440 -5.406 1.00 66.44 188 LEU A CA 1
ATOM 1414 C C . LEU A 1 188 ? 20.072 1.725 -5.163 1.00 66.44 188 LEU A C 1
ATOM 1416 O O . LEU A 1 188 ? 21.032 1.981 -5.886 1.00 66.44 188 LEU A O 1
ATOM 1420 N N . GLN A 1 189 ? 20.090 0.758 -4.241 1.00 64.50 189 GLN A N 1
ATOM 1421 C CA . GLN A 1 189 ? 21.275 -0.057 -3.969 1.00 64.50 189 GLN A CA 1
ATOM 1422 C C . GLN A 1 189 ? 21.744 -0.806 -5.225 1.00 64.50 189 GLN A C 1
ATOM 1424 O O . GLN A 1 189 ? 22.894 -0.675 -5.625 1.00 64.50 189 GLN A O 1
ATOM 1429 N N . ARG A 1 190 ? 20.826 -1.473 -5.942 1.00 64.94 190 ARG A N 1
ATOM 1430 C CA . ARG A 1 190 ? 21.159 -2.165 -7.202 1.00 64.94 190 ARG A CA 1
ATOM 1431 C C . ARG A 1 190 ? 21.738 -1.236 -8.269 1.00 64.94 190 ARG A C 1
ATOM 1433 O O . ARG A 1 190 ? 22.576 -1.657 -9.050 1.00 64.94 190 ARG A O 1
ATOM 1440 N N . THR A 1 191 ? 21.287 0.016 -8.327 1.00 62.50 191 THR A N 1
ATOM 1441 C CA . THR A 1 191 ? 21.819 1.007 -9.279 1.00 62.50 191 THR A CA 1
ATOM 1442 C C . THR A 1 191 ? 23.259 1.378 -8.957 1.00 62.50 191 THR A C 1
ATOM 1444 O O . THR A 1 191 ? 24.056 1.543 -9.872 1.00 62.50 191 THR A O 1
ATOM 1447 N N . ILE A 1 192 ? 23.572 1.529 -7.670 1.00 61.06 192 ILE A N 1
ATOM 1448 C CA . ILE A 1 192 ? 24.925 1.833 -7.196 1.00 61.06 192 ILE A CA 1
ATOM 1449 C C . ILE A 1 192 ? 25.861 0.654 -7.497 1.00 61.06 192 ILE A C 1
ATOM 1451 O O . ILE A 1 192 ? 26.998 0.870 -7.908 1.00 61.06 192 ILE A O 1
ATOM 1455 N N . ASP A 1 193 ? 25.354 -0.574 -7.370 1.00 62.78 193 ASP A N 1
ATOM 1456 C CA . ASP A 1 193 ? 26.123 -1.803 -7.585 1.00 62.78 193 ASP A CA 1
ATOM 1457 C C . ASP A 1 193 ? 26.297 -2.169 -9.080 1.00 62.78 193 ASP A C 1
ATOM 1459 O O . ASP A 1 193 ? 27.187 -2.942 -9.441 1.00 62.78 193 ASP A O 1
ATOM 1463 N N . LEU A 1 194 ? 25.462 -1.631 -9.980 1.00 58.12 194 LEU A N 1
ATOM 1464 C CA . LEU A 1 194 ? 25.520 -1.922 -11.416 1.00 58.12 194 LEU A CA 1
ATOM 1465 C C . LEU A 1 194 ? 26.698 -1.196 -12.088 1.00 58.12 194 LEU A C 1
ATOM 1467 O O . LEU A 1 194 ? 26.626 -0.022 -12.443 1.00 58.12 194 LEU A O 1
ATOM 1471 N N . HIS A 1 195 ? 27.782 -1.936 -12.324 1.00 52.16 195 HIS A N 1
ATOM 1472 C CA . HIS A 1 195 ? 29.008 -1.441 -12.958 1.00 52.16 195 HIS A CA 1
ATOM 1473 C C . HIS A 1 195 ? 29.014 -1.438 -14.505 1.00 52.16 195 HIS A C 1
ATOM 1475 O O . HIS A 1 195 ? 30.012 -0.984 -15.070 1.00 52.16 195 HIS A O 1
ATOM 1481 N N . ASP A 1 196 ? 27.935 -1.893 -15.166 1.00 52.00 196 ASP A N 1
ATOM 1482 C CA . ASP A 1 196 ? 27.915 -2.262 -16.602 1.00 52.00 196 ASP A CA 1
ATOM 1483 C C . ASP A 1 196 ? 26.746 -1.672 -17.434 1.00 52.00 196 ASP A C 1
ATOM 1485 O O . ASP A 1 196 ? 26.335 -2.226 -18.452 1.00 52.00 196 ASP A O 1
ATOM 1489 N N . VAL A 1 197 ? 26.178 -0.531 -17.027 1.00 54.56 197 VAL A N 1
ATOM 1490 C CA . VAL A 1 197 ? 25.110 0.151 -17.794 1.00 54.56 197 VAL A CA 1
ATOM 1491 C C . VAL A 1 197 ? 25.702 1.099 -18.846 1.00 54.56 197 VAL A C 1
ATOM 1493 O O . VAL A 1 197 ? 26.715 1.756 -18.594 1.00 54.56 197 VAL A O 1
ATOM 1496 N N . GLU A 1 198 ? 25.048 1.227 -20.010 1.00 55.78 198 GLU A N 1
ATOM 1497 C CA . GLU A 1 198 ? 25.357 2.285 -20.983 1.00 55.78 198 GLU A CA 1
ATOM 1498 C C . GLU A 1 198 ? 25.322 3.680 -20.332 1.00 55.78 198 GLU A C 1
ATOM 1500 O O . GLU A 1 198 ? 24.365 4.065 -19.652 1.00 55.78 198 GLU A O 1
ATOM 1505 N N . VAL A 1 199 ? 26.387 4.452 -20.560 1.00 57.62 199 VAL A N 1
ATOM 1506 C CA . VAL A 1 199 ? 26.679 5.713 -19.861 1.00 57.62 199 VAL A CA 1
ATOM 1507 C C . VAL A 1 199 ? 25.602 6.768 -20.106 1.00 57.62 199 VAL A C 1
ATOM 1509 O O . VAL A 1 199 ? 25.169 7.440 -19.170 1.00 57.62 199 VAL A O 1
ATOM 1512 N N . GLU A 1 200 ? 25.147 6.909 -21.350 1.00 56.41 200 GLU A N 1
ATOM 1513 C CA . GLU A 1 200 ? 24.119 7.873 -21.741 1.00 56.41 200 GLU A CA 1
ATOM 1514 C C . GLU A 1 200 ? 22.762 7.573 -21.073 1.00 56.41 200 GLU A C 1
ATOM 1516 O O . GLU A 1 200 ? 22.116 8.487 -20.550 1.00 56.41 200 GLU A O 1
ATOM 1521 N N . ALA A 1 201 ? 22.361 6.299 -21.002 1.00 53.56 201 ALA A N 1
ATOM 1522 C CA . ALA A 1 201 ? 21.136 5.875 -20.320 1.00 53.56 201 ALA A CA 1
ATOM 1523 C C . ALA A 1 201 ? 21.220 6.100 -18.798 1.00 53.56 201 ALA A C 1
ATOM 1525 O O . ALA A 1 201 ? 20.250 6.532 -18.170 1.00 53.56 201 ALA A O 1
ATOM 1526 N N . PHE A 1 202 ? 22.396 5.871 -18.206 1.00 57.88 202 PHE A N 1
ATOM 1527 C CA . PHE A 1 202 ? 22.644 6.101 -16.784 1.00 57.88 202 PHE A CA 1
ATOM 1528 C C . PHE A 1 202 ? 22.596 7.590 -16.405 1.00 57.88 202 PHE A C 1
ATOM 1530 O O . PHE A 1 202 ? 22.002 7.946 -15.387 1.00 57.88 202 PHE A O 1
ATOM 1537 N N . LEU A 1 203 ? 23.166 8.478 -17.227 1.00 58.19 203 LEU A N 1
ATOM 1538 C CA . LEU A 1 203 ? 23.178 9.923 -16.967 1.00 58.19 203 LEU A CA 1
ATOM 1539 C C . LEU A 1 203 ? 21.776 10.551 -17.038 1.00 58.19 203 LEU A C 1
ATOM 1541 O O . LEU A 1 203 ? 21.413 11.316 -16.145 1.00 58.19 203 LEU A O 1
ATOM 1545 N N . ALA A 1 204 ? 20.960 10.185 -18.033 1.00 55.53 204 ALA A N 1
ATOM 1546 C CA . ALA A 1 204 ? 19.572 10.656 -18.129 1.00 55.53 204 ALA A CA 1
ATOM 1547 C C . ALA A 1 204 ? 18.697 10.122 -16.981 1.00 55.53 204 ALA A C 1
ATOM 1549 O O . ALA A 1 204 ? 17.790 10.801 -16.491 1.00 55.53 204 ALA A O 1
ATOM 1550 N N . TYR A 1 205 ? 18.987 8.901 -16.528 1.00 55.66 205 TYR A N 1
ATOM 1551 C CA . TYR A 1 205 ? 18.339 8.297 -15.375 1.00 55.66 205 TYR A CA 1
ATOM 1552 C C . TYR A 1 205 ? 18.745 8.975 -14.049 1.00 55.66 205 TYR A C 1
ATOM 1554 O O . TYR A 1 205 ? 17.889 9.217 -13.196 1.00 55.66 205 TYR A O 1
ATOM 1562 N N . LYS A 1 206 ? 20.019 9.357 -13.893 1.00 61.09 206 LYS A N 1
ATOM 1563 C CA . LYS A 1 206 ? 20.559 10.038 -12.705 1.00 61.09 206 LYS A CA 1
ATOM 1564 C C . LYS A 1 206 ? 19.841 11.349 -12.396 1.00 61.09 206 LYS A C 1
ATOM 1566 O O . LYS A 1 206 ? 19.463 11.562 -11.249 1.00 61.09 206 LYS A O 1
ATOM 1571 N N . ASP A 1 207 ? 19.676 12.235 -13.378 1.00 59.44 207 ASP A N 1
ATOM 1572 C CA . ASP A 1 207 ? 19.087 13.559 -13.121 1.00 59.44 207 ASP A CA 1
ATOM 1573 C C . ASP A 1 207 ? 17.631 13.447 -12.662 1.00 59.44 207 ASP A C 1
ATOM 1575 O O . ASP A 1 207 ? 17.224 14.113 -11.710 1.00 59.44 207 ASP A O 1
ATOM 1579 N N . ARG A 1 208 ? 16.872 12.525 -13.266 1.00 58.91 208 ARG A N 1
ATOM 1580 C CA . ARG A 1 208 ? 15.502 12.211 -12.840 1.00 58.91 208 ARG A CA 1
ATOM 1581 C C . ARG A 1 208 ? 15.469 11.595 -11.442 1.00 58.91 208 ARG A C 1
ATOM 1583 O O . ARG A 1 208 ? 14.630 11.982 -10.636 1.00 58.91 208 ARG A O 1
ATOM 1590 N N . LEU A 1 209 ? 16.395 10.684 -11.137 1.00 64.31 209 LEU A N 1
ATOM 1591 C CA . LEU A 1 209 ? 16.490 10.036 -9.828 1.00 64.31 209 LEU A CA 1
ATOM 1592 C C . LEU A 1 209 ? 16.835 11.026 -8.707 1.00 64.31 209 LEU A C 1
ATOM 1594 O O . LEU A 1 209 ? 16.233 10.955 -7.641 1.00 64.31 209 LEU A O 1
ATOM 1598 N N . ILE A 1 210 ? 17.783 11.941 -8.929 1.00 66.88 210 ILE A N 1
ATOM 1599 C CA . ILE A 1 210 ? 18.171 12.944 -7.924 1.00 66.88 210 ILE A CA 1
ATOM 1600 C C . ILE A 1 210 ? 17.006 13.902 -7.659 1.00 66.88 210 ILE A C 1
ATOM 1602 O O . ILE A 1 210 ? 16.619 14.069 -6.506 1.00 66.88 210 ILE A O 1
ATOM 1606 N N . GLN A 1 211 ? 16.388 14.452 -8.711 1.00 64.81 211 GLN A N 1
ATOM 1607 C CA . GLN A 1 211 ? 15.225 15.339 -8.572 1.00 64.81 211 GLN A CA 1
ATOM 1608 C C . GLN A 1 211 ? 14.055 14.650 -7.858 1.00 64.81 211 GLN A C 1
ATOM 1610 O O . GLN A 1 211 ? 13.366 15.259 -7.037 1.00 64.81 211 GLN A O 1
ATOM 1615 N N . TYR A 1 212 ? 13.830 13.370 -8.165 1.00 68.44 212 TYR A N 1
ATOM 1616 C CA . TYR A 1 212 ? 12.844 12.550 -7.474 1.00 68.44 212 TYR A CA 1
ATOM 1617 C C . TYR A 1 212 ? 13.179 12.408 -5.986 1.00 68.44 212 TYR A C 1
ATOM 1619 O O . TYR A 1 212 ? 12.321 12.625 -5.131 1.00 68.44 212 TYR A O 1
ATOM 1627 N N . LEU A 1 213 ? 14.431 12.075 -5.669 1.00 68.12 213 LEU A N 1
ATOM 1628 C CA . LEU A 1 213 ? 14.863 11.825 -4.303 1.00 68.12 213 LEU A CA 1
ATOM 1629 C C . LEU A 1 213 ? 14.763 13.078 -3.433 1.00 68.12 213 LEU A C 1
ATOM 1631 O O . LEU A 1 213 ? 14.281 13.002 -2.305 1.00 68.12 213 LEU A O 1
ATOM 1635 N N . GLU A 1 214 ? 15.160 14.231 -3.966 1.00 71.94 214 GLU A N 1
ATOM 1636 C CA . GLU A 1 214 ? 15.040 15.522 -3.286 1.00 71.94 214 GLU A CA 1
ATOM 1637 C C . GLU A 1 214 ? 13.578 15.858 -2.973 1.00 71.94 214 GLU A C 1
ATOM 1639 O O . GLU A 1 214 ? 13.261 16.231 -1.841 1.00 71.94 214 GLU A O 1
ATOM 1644 N N . ARG A 1 215 ? 12.668 15.649 -3.935 1.00 72.25 215 ARG A N 1
ATOM 1645 C CA . ARG A 1 215 ? 11.228 15.866 -3.736 1.00 72.25 215 ARG A CA 1
ATOM 1646 C C . ARG A 1 215 ? 10.652 14.932 -2.677 1.00 72.25 215 ARG A C 1
ATOM 1648 O O . ARG A 1 215 ? 9.985 15.398 -1.759 1.00 72.25 215 ARG A O 1
ATOM 1655 N N . PHE A 1 216 ? 10.948 13.637 -2.768 1.00 73.31 216 PHE A N 1
ATOM 1656 C CA . PHE A 1 216 ? 10.470 12.655 -1.799 1.00 73.31 216 PHE A CA 1
ATOM 1657 C C . PHE A 1 216 ? 10.974 12.956 -0.383 1.00 73.31 216 PHE A C 1
ATOM 1659 O O . PHE A 1 216 ? 10.200 12.913 0.570 1.00 73.31 216 PHE A O 1
ATOM 1666 N N . ILE A 1 217 ? 12.258 13.301 -0.231 1.00 76.69 217 ILE A N 1
ATOM 1667 C CA . ILE A 1 217 ? 12.822 13.696 1.064 1.00 76.69 217 ILE A CA 1
ATOM 1668 C C . ILE A 1 217 ? 12.092 14.926 1.608 1.00 76.69 217 ILE A C 1
ATOM 1670 O O . ILE A 1 217 ? 11.778 14.962 2.798 1.00 76.69 217 ILE A O 1
ATOM 1674 N N . GLN A 1 218 ? 11.812 15.919 0.762 1.00 80.62 218 GLN A N 1
ATOM 1675 C CA . GLN A 1 218 ? 11.105 17.124 1.179 1.00 80.62 218 GLN A CA 1
ATOM 1676 C C . GLN A 1 218 ? 9.679 16.810 1.651 1.00 80.62 218 GLN A C 1
ATOM 1678 O O . GLN A 1 218 ? 9.289 17.239 2.740 1.00 80.62 218 GLN A O 1
ATOM 1683 N N . ASP A 1 219 ? 8.934 16.010 0.888 1.00 80.25 219 ASP A N 1
ATOM 1684 C CA . ASP A 1 219 ? 7.587 15.572 1.257 1.00 80.25 219 ASP A CA 1
ATOM 1685 C C . ASP A 1 219 ? 7.604 14.750 2.551 1.00 80.25 219 ASP A C 1
ATOM 1687 O O . ASP A 1 219 ? 6.775 14.963 3.435 1.00 80.25 219 ASP A O 1
ATOM 1691 N N . LEU A 1 220 ? 8.589 13.865 2.723 1.00 82.69 220 LEU A N 1
ATOM 1692 C CA . LEU A 1 220 ? 8.745 13.060 3.931 1.00 82.69 220 LEU A CA 1
ATOM 1693 C C . LEU A 1 220 ? 9.080 13.914 5.162 1.00 82.69 220 LEU A C 1
ATOM 1695 O O . LEU A 1 220 ? 8.584 13.628 6.249 1.00 82.69 220 LEU A O 1
ATOM 1699 N N . ILE A 1 221 ? 9.878 14.978 5.018 1.00 84.00 221 ILE A N 1
ATOM 1700 C CA . ILE A 1 221 ? 10.149 15.925 6.112 1.00 84.00 221 ILE A CA 1
ATOM 1701 C C . ILE A 1 221 ? 8.867 16.671 6.487 1.00 84.00 221 ILE A C 1
ATOM 1703 O O . ILE A 1 221 ? 8.488 16.707 7.658 1.00 84.00 221 ILE A O 1
ATOM 1707 N N . THR A 1 222 ? 8.198 17.270 5.501 1.00 87.44 222 THR A N 1
ATOM 1708 C CA . THR A 1 222 ? 7.061 18.157 5.750 1.00 87.44 222 THR A CA 1
ATOM 1709 C C . THR A 1 222 ? 5.817 17.375 6.168 1.00 87.44 222 THR A C 1
ATOM 1711 O O . THR A 1 222 ? 5.244 17.631 7.229 1.00 87.44 222 THR A O 1
ATOM 1714 N N . LEU A 1 223 ? 5.389 16.404 5.361 1.00 89.62 223 LEU A N 1
ATOM 1715 C CA . LEU A 1 223 ? 4.192 15.613 5.636 1.00 89.62 223 LEU A CA 1
ATOM 1716 C C . LEU A 1 223 ? 4.450 14.569 6.721 1.00 89.62 223 LEU A C 1
ATOM 1718 O O . LEU A 1 223 ? 3.580 14.378 7.561 1.00 89.62 223 LEU A O 1
ATOM 1722 N N . GLY A 1 224 ? 5.638 13.958 6.783 1.00 90.44 224 GLY A N 1
ATOM 1723 C CA . GLY A 1 224 ? 5.969 13.003 7.846 1.00 90.44 224 GLY A CA 1
ATOM 1724 C C . GLY A 1 224 ? 5.970 13.640 9.238 1.00 90.44 224 GLY A C 1
ATOM 1725 O O . GLY A 1 224 ? 5.411 13.062 10.167 1.00 90.44 224 GLY A O 1
ATOM 1726 N N . GLY A 1 225 ? 6.496 14.864 9.381 1.00 91.44 225 GLY A N 1
ATOM 1727 C CA . GLY A 1 225 ? 6.401 15.616 10.638 1.00 91.44 225 GLY A CA 1
ATOM 1728 C C . GLY A 1 225 ? 4.953 15.924 11.034 1.00 91.44 225 GLY A C 1
ATOM 1729 O O . GLY A 1 225 ? 4.576 15.782 12.196 1.00 91.44 225 GLY A O 1
ATOM 1730 N N . ARG A 1 226 ? 4.106 16.273 10.058 1.00 95.44 226 ARG A N 1
ATOM 1731 C CA . ARG A 1 226 ? 2.671 16.493 10.284 1.00 95.44 226 ARG A CA 1
ATOM 1732 C C . ARG A 1 226 ? 1.938 15.212 10.681 1.00 95.44 226 ARG A C 1
ATOM 1734 O O . ARG A 1 226 ? 1.091 15.257 11.565 1.00 95.44 226 ARG A O 1
ATOM 1741 N N . ILE A 1 227 ? 2.254 14.090 10.040 1.00 96.06 227 ILE A N 1
ATOM 1742 C CA . ILE A 1 227 ? 1.700 12.772 10.365 1.00 96.06 227 ILE A CA 1
ATOM 1743 C C . ILE A 1 227 ? 2.064 12.396 11.801 1.00 96.06 227 ILE A C 1
ATOM 1745 O O . ILE A 1 227 ? 1.175 12.054 12.573 1.00 96.06 227 ILE A O 1
ATOM 1749 N N . ALA A 1 228 ? 3.335 12.546 12.186 1.00 95.62 228 ALA A N 1
ATOM 1750 C CA . ALA A 1 228 ? 3.786 12.284 13.550 1.00 95.62 228 ALA A CA 1
ATOM 1751 C C . ALA A 1 228 ? 3.033 13.136 14.589 1.00 95.62 228 ALA A C 1
ATOM 1753 O O . ALA A 1 228 ? 2.642 12.620 15.631 1.00 95.62 228 ALA A O 1
ATOM 1754 N N . ALA A 1 229 ? 2.773 14.414 14.289 1.00 96.50 229 ALA A N 1
ATOM 1755 C CA . ALA A 1 229 ? 1.987 15.283 15.164 1.00 96.50 229 ALA A CA 1
ATOM 1756 C C . ALA A 1 229 ? 0.527 14.815 15.308 1.00 96.50 229 ALA A C 1
ATOM 1758 O O . ALA A 1 229 ? 0.012 14.781 16.420 1.00 96.50 229 ALA A O 1
ATOM 1759 N N . LEU A 1 230 ? -0.126 14.418 14.209 1.00 97.69 230 LEU A N 1
ATOM 1760 C CA . LEU A 1 230 ? -1.509 13.920 14.230 1.00 97.69 230 LEU A CA 1
ATOM 1761 C C . LEU A 1 230 ? -1.635 12.583 14.979 1.00 97.69 230 LEU A C 1
ATOM 1763 O O . LEU A 1 230 ? -2.597 12.386 15.717 1.00 97.69 230 LEU A O 1
ATOM 1767 N N . ILE A 1 231 ? -0.662 11.681 14.808 1.00 97.50 231 ILE A N 1
ATOM 1768 C CA . ILE A 1 231 ? -0.578 10.424 15.569 1.00 97.50 231 ILE A CA 1
ATOM 1769 C C . ILE A 1 231 ? -0.438 10.738 17.061 1.00 97.50 231 ILE A C 1
ATOM 1771 O O . ILE A 1 231 ? -1.231 10.250 17.861 1.00 97.50 231 ILE A O 1
ATOM 1775 N N . GLY A 1 232 ? 0.507 11.613 17.421 1.00 95.94 232 GLY A N 1
ATOM 1776 C CA . GLY A 1 232 ? 0.722 12.019 18.810 1.00 95.94 232 GLY A CA 1
ATOM 1777 C C . GLY A 1 232 ? -0.503 12.689 19.438 1.00 95.94 232 GLY A C 1
ATOM 1778 O O . GLY A 1 232 ? -0.787 12.460 20.609 1.00 95.94 232 GLY A O 1
ATOM 1779 N N . GLU A 1 233 ? -1.268 13.469 18.671 1.00 96.81 233 GLU A N 1
ATOM 1780 C CA . GLU A 1 233 ? -2.523 14.070 19.132 1.00 96.81 233 GLU A CA 1
ATOM 1781 C C . GLU A 1 233 ? -3.589 13.007 19.448 1.00 96.81 233 GLU A C 1
ATOM 1783 O O . GLU A 1 233 ? -4.191 13.040 20.523 1.00 96.81 233 GLU A O 1
ATOM 1788 N N . LEU A 1 234 ? -3.792 12.040 18.546 1.00 96.12 234 LEU A N 1
ATOM 1789 C CA . LEU A 1 234 ? -4.735 10.934 18.748 1.00 96.12 234 LEU A CA 1
ATOM 1790 C C . LEU A 1 234 ? -4.361 10.075 19.965 1.00 96.12 234 LEU A C 1
ATOM 1792 O O . LEU A 1 234 ? -5.240 9.683 20.740 1.00 96.12 234 LEU A O 1
ATOM 1796 N N . GLU A 1 235 ? -3.070 9.793 20.144 1.00 95.56 235 GLU A N 1
ATOM 1797 C CA . GLU A 1 235 ? -2.553 8.993 21.258 1.00 95.56 235 GLU A CA 1
ATOM 1798 C C . GLU A 1 235 ? -2.648 9.735 22.595 1.00 95.56 235 GLU A C 1
ATOM 1800 O O . GLU A 1 235 ? -3.173 9.183 23.562 1.00 95.56 235 GLU A O 1
ATOM 1805 N N . ALA A 1 236 ? -2.227 11.003 22.651 1.00 93.38 236 ALA A N 1
ATOM 1806 C CA . ALA A 1 236 ? -2.266 11.809 23.874 1.00 93.38 236 ALA A CA 1
ATOM 1807 C C . ALA A 1 236 ? -3.694 12.037 24.393 1.00 93.38 236 ALA A C 1
ATOM 1809 O O . ALA A 1 236 ? -3.908 12.158 25.598 1.00 93.38 236 ALA A O 1
ATOM 1810 N N . GLN A 1 237 ? -4.680 12.077 23.494 1.00 92.38 237 GLN A N 1
ATOM 1811 C CA . GLN A 1 237 ? -6.096 12.207 23.845 1.00 92.38 237 GLN A CA 1
ATOM 1812 C C . GLN A 1 237 ? -6.755 10.859 24.193 1.00 92.38 237 GLN A C 1
ATOM 1814 O O . GLN A 1 237 ? -7.951 10.831 24.478 1.00 92.38 237 GLN A O 1
ATOM 1819 N N . GLY A 1 238 ? -6.019 9.739 24.145 1.00 92.88 238 GLY A N 1
ATOM 1820 C CA . GLY A 1 238 ? -6.555 8.400 24.414 1.00 92.88 238 GLY A CA 1
ATOM 1821 C C . GLY A 1 238 ? -7.610 7.941 23.399 1.00 92.88 238 GLY A C 1
ATOM 1822 O O . GLY A 1 238 ? -8.401 7.048 23.691 1.00 92.88 238 GLY A O 1
ATOM 1823 N N . ARG A 1 239 ? -7.645 8.555 22.210 1.00 92.06 239 ARG A N 1
ATOM 1824 C CA . ARG A 1 239 ? -8.704 8.372 21.204 1.00 92.06 239 ARG A CA 1
ATOM 1825 C C . ARG A 1 239 ? -8.492 7.167 20.298 1.00 92.06 239 ARG A C 1
ATOM 1827 O O . ARG A 1 239 ? -9.445 6.675 19.704 1.00 92.06 239 ARG A O 1
ATOM 1834 N N . VAL A 1 240 ? -7.257 6.678 20.202 1.00 95.75 240 VAL A N 1
ATOM 1835 C CA . VAL A 1 240 ? -6.907 5.538 19.344 1.00 95.75 240 VAL A CA 1
ATOM 1836 C C . VAL A 1 240 ? -7.634 4.271 19.788 1.00 95.75 240 VAL A C 1
ATOM 1838 O O . VAL A 1 240 ? -8.331 3.671 18.979 1.00 95.75 240 VAL A O 1
ATOM 1841 N N . GLY A 1 241 ? -7.513 3.891 21.065 1.00 95.44 241 GLY A N 1
ATOM 1842 C CA . GLY A 1 241 ? -8.092 2.653 21.600 1.00 95.44 241 GLY A CA 1
ATOM 1843 C C . GLY A 1 241 ? -9.570 2.479 21.234 1.00 95.44 241 GLY A C 1
ATOM 1844 O O . GLY A 1 241 ? -9.892 1.518 20.540 1.00 95.44 241 GLY A O 1
ATOM 1845 N N . PRO A 1 242 ? -10.453 3.435 21.583 1.00 95.69 242 PRO A N 1
ATOM 1846 C CA . PRO A 1 242 ? -11.868 3.375 21.220 1.00 95.69 242 PRO A CA 1
ATOM 1847 C C . PRO A 1 242 ? -12.128 3.217 19.715 1.00 95.69 242 PRO A C 1
ATOM 1849 O O . PRO A 1 242 ? -12.996 2.444 19.323 1.00 95.69 242 PRO A O 1
ATOM 1852 N N . LEU A 1 243 ? -11.371 3.899 18.849 1.00 97.12 243 LEU A N 1
ATOM 1853 C CA . LEU A 1 243 ? -11.538 3.762 17.398 1.00 97.12 243 LEU A CA 1
ATOM 1854 C C . LEU A 1 243 ? -11.149 2.366 16.894 1.00 97.12 243 LEU A C 1
ATOM 1856 O O . LEU A 1 243 ? -11.834 1.816 16.030 1.00 97.12 243 LEU A O 1
ATOM 1860 N N . LEU A 1 244 ? -10.063 1.793 17.423 1.00 97.19 244 LEU A N 1
ATOM 1861 C CA . LEU A 1 244 ? -9.631 0.439 17.069 1.00 97.19 244 LEU A CA 1
ATOM 1862 C C . LEU A 1 244 ? -10.646 -0.608 17.545 1.00 97.19 244 LEU A C 1
ATOM 1864 O O . LEU A 1 244 ? -10.933 -1.549 16.812 1.00 97.19 244 LEU A O 1
ATOM 1868 N N . GLU A 1 245 ? -11.226 -0.410 18.729 1.00 96.25 245 GLU A N 1
ATOM 1869 C CA . GLU A 1 245 ? -12.300 -1.246 19.274 1.00 96.25 245 GLU A CA 1
ATOM 1870 C C . GLU A 1 245 ? -13.534 -1.249 18.364 1.00 96.25 245 GLU A C 1
ATOM 1872 O O . GLU A 1 245 ? -14.008 -2.311 17.960 1.00 96.25 245 GLU A O 1
ATOM 1877 N N . LEU A 1 246 ? -14.005 -0.068 17.950 1.00 96.38 246 LEU A N 1
ATOM 1878 C CA . LEU A 1 246 ? -15.126 0.059 17.014 1.00 96.38 246 LEU A CA 1
ATOM 1879 C C . LEU A 1 246 ? -14.849 -0.640 15.676 1.00 96.38 246 LEU A C 1
ATOM 1881 O O . LEU A 1 246 ? -15.723 -1.317 15.127 1.00 96.38 246 LEU A O 1
ATOM 1885 N N . ALA A 1 247 ? -13.630 -0.498 15.151 1.00 96.25 247 ALA A N 1
ATOM 1886 C CA . ALA A 1 247 ? -13.234 -1.149 13.909 1.00 96.25 247 ALA A CA 1
ATOM 1887 C C . ALA A 1 247 ? -13.139 -2.674 14.043 1.00 96.25 247 ALA A C 1
ATOM 1889 O O . ALA A 1 247 ? -13.518 -3.375 13.103 1.00 96.25 247 ALA A O 1
ATOM 1890 N N . ALA A 1 248 ? -12.673 -3.175 15.189 1.00 95.56 248 ALA A N 1
ATOM 1891 C CA . ALA A 1 248 ? -12.560 -4.600 15.476 1.00 95.56 248 ALA A CA 1
ATOM 1892 C C . ALA A 1 248 ? -13.931 -5.273 15.610 1.00 95.56 248 ALA A C 1
ATOM 1894 O O . ALA A 1 248 ? -14.168 -6.289 14.958 1.00 95.56 248 ALA A O 1
ATOM 1895 N N . VAL A 1 249 ? -14.849 -4.673 16.379 1.00 94.69 249 VAL A N 1
ATOM 1896 C CA . VAL A 1 249 ? -16.238 -5.150 16.517 1.00 94.69 249 VAL A CA 1
ATOM 1897 C C . VAL A 1 249 ? -16.919 -5.211 15.154 1.00 94.69 249 VAL A C 1
ATOM 1899 O O . VAL A 1 249 ? -17.557 -6.203 14.813 1.00 94.69 249 VAL A O 1
ATOM 1902 N N . ARG A 1 250 ? -16.741 -4.171 14.331 1.00 93.62 250 ARG A N 1
ATOM 1903 C CA . ARG A 1 250 ? -17.317 -4.143 12.985 1.00 93.62 250 ARG A CA 1
ATOM 1904 C C . ARG A 1 250 ? -16.717 -5.200 12.056 1.00 93.62 250 ARG A C 1
ATOM 1906 O O . ARG A 1 250 ? -17.463 -5.806 11.299 1.00 93.62 250 ARG A O 1
ATOM 1913 N N . GLU A 1 251 ? -15.402 -5.410 12.090 1.00 93.06 251 GLU A N 1
ATOM 1914 C CA . GLU A 1 251 ? -14.731 -6.441 11.280 1.00 93.06 251 GLU A CA 1
ATOM 1915 C C . GLU A 1 251 ? -15.191 -7.857 11.663 1.00 93.06 251 GLU A C 1
ATOM 1917 O O . GLU A 1 251 ? -15.276 -8.728 10.802 1.00 93.06 251 GLU A O 1
ATOM 1922 N N . ALA A 1 252 ? -15.519 -8.077 12.937 1.00 92.88 252 ALA A N 1
ATOM 1923 C CA . ALA A 1 252 ? -15.990 -9.357 13.452 1.00 92.88 252 ALA A CA 1
ATOM 1924 C C . ALA A 1 252 ? -17.513 -9.569 13.331 1.00 92.88 252 ALA A C 1
ATOM 1926 O O . ALA A 1 252 ? -17.994 -10.638 13.697 1.00 92.88 252 ALA A O 1
ATOM 1927 N N . ALA A 1 253 ? -18.276 -8.594 12.821 1.00 89.62 253 ALA A N 1
ATOM 1928 C CA . ALA A 1 253 ? -19.743 -8.615 12.859 1.00 89.62 253 ALA A CA 1
ATOM 1929 C C . ALA A 1 253 ? -20.384 -9.802 12.113 1.00 89.62 253 ALA A C 1
ATOM 1931 O O . ALA A 1 253 ? -21.467 -10.240 12.492 1.00 89.62 253 ALA A O 1
ATOM 1932 N N . ASP A 1 254 ? -19.710 -10.330 11.087 1.00 86.25 254 ASP A N 1
ATOM 1933 C CA . ASP A 1 254 ? -20.184 -11.469 10.287 1.00 86.25 254 ASP A CA 1
ATOM 1934 C C . ASP A 1 254 ? -19.694 -12.834 10.818 1.00 86.25 254 ASP A C 1
ATOM 1936 O O . ASP A 1 254 ? -19.909 -13.867 10.180 1.00 86.25 254 ASP A O 1
ATOM 1940 N N . ALA A 1 255 ? -19.006 -12.865 11.966 1.00 88.31 255 ALA A N 1
ATOM 1941 C CA . ALA A 1 255 ? -18.552 -14.110 12.577 1.00 88.31 255 ALA A CA 1
ATOM 1942 C C . ALA A 1 255 ? -19.734 -14.945 13.096 1.00 88.31 255 ALA A C 1
ATOM 1944 O O . ALA A 1 255 ? -20.739 -14.416 13.576 1.00 88.31 255 ALA A O 1
ATOM 1945 N N . ALA A 1 256 ? -19.593 -16.272 13.034 1.00 86.88 256 ALA A N 1
ATOM 1946 C CA . ALA A 1 256 ? -20.565 -17.176 13.636 1.00 86.88 256 ALA A CA 1
ATOM 1947 C C . ALA A 1 256 ? -20.670 -16.912 15.156 1.00 86.88 256 ALA A C 1
ATOM 1949 O O . ALA A 1 256 ? -19.653 -16.586 15.778 1.00 86.88 256 ALA A O 1
ATOM 1950 N N . PRO A 1 257 ? -21.859 -17.046 15.779 1.00 85.75 257 PRO A N 1
ATOM 1951 C CA . PRO A 1 257 ? -22.049 -16.737 17.199 1.00 85.75 257 PRO A CA 1
ATOM 1952 C C . PRO A 1 257 ? -21.067 -17.451 18.139 1.00 85.75 257 PRO A C 1
ATOM 1954 O O . PRO A 1 257 ? -20.636 -16.870 19.133 1.00 85.75 257 PRO A O 1
ATOM 1957 N N . GLU A 1 258 ? -20.697 -18.690 17.818 1.00 89.62 258 GLU A N 1
ATOM 1958 C CA . GLU A 1 258 ? -19.725 -19.505 18.550 1.00 89.62 258 GLU A CA 1
ATOM 1959 C C . GLU A 1 258 ? -18.287 -18.961 18.497 1.00 89.62 258 GLU A C 1
ATOM 1961 O O . GLU A 1 258 ? -17.536 -19.142 19.455 1.00 89.62 258 GLU A O 1
ATOM 1966 N N . ASP A 1 259 ? -17.931 -18.240 17.431 1.00 92.12 259 ASP A N 1
ATOM 1967 C CA . ASP A 1 259 ? -16.581 -17.723 17.178 1.00 92.12 259 ASP A CA 1
ATOM 1968 C C . ASP A 1 259 ? -16.469 -16.206 17.406 1.00 92.12 259 ASP A C 1
ATOM 1970 O O . ASP A 1 259 ? -15.367 -15.652 17.377 1.00 92.12 259 ASP A O 1
ATOM 1974 N N . ALA A 1 260 ? -17.588 -15.514 17.648 1.00 88.38 260 ALA A N 1
ATOM 1975 C CA . ALA A 1 260 ? -17.666 -14.052 17.676 1.00 88.38 260 ALA A CA 1
ATOM 1976 C C . ALA A 1 260 ? -16.644 -13.409 18.631 1.00 88.38 260 ALA A C 1
ATOM 1978 O O . ALA A 1 260 ? -15.899 -12.509 18.239 1.00 88.38 260 ALA A O 1
ATOM 1979 N N . ALA A 1 261 ? -16.530 -13.923 19.861 1.00 89.69 261 ALA A N 1
ATOM 1980 C CA . ALA A 1 261 ? -15.586 -13.399 20.851 1.00 89.69 261 ALA A CA 1
ATOM 1981 C C . ALA A 1 261 ? -14.118 -13.564 20.415 1.00 89.69 261 ALA A C 1
ATOM 1983 O O . ALA A 1 261 ? -13.293 -12.672 20.630 1.00 89.69 261 ALA A O 1
ATOM 1984 N N . GLN A 1 262 ? -13.787 -14.690 19.776 1.00 93.19 262 GLN A N 1
ATOM 1985 C CA . GLN A 1 262 ? -12.443 -14.949 19.265 1.00 93.19 262 GLN A CA 1
ATOM 1986 C C . GLN A 1 262 ? -12.135 -14.079 18.041 1.00 93.19 262 GLN A C 1
ATOM 1988 O O . GLN A 1 262 ? -11.038 -13.525 17.943 1.00 93.19 262 GLN A O 1
ATOM 1993 N N . ALA A 1 263 ? -13.094 -13.928 17.124 1.00 93.12 263 ALA A N 1
ATOM 1994 C CA . ALA A 1 263 ? -12.958 -13.087 15.941 1.00 93.12 263 ALA A CA 1
ATOM 1995 C C . ALA A 1 263 ? -12.707 -11.619 16.319 1.00 93.12 263 ALA A C 1
ATOM 1997 O O . ALA A 1 263 ? -11.811 -10.982 15.760 1.00 93.12 263 ALA A O 1
ATOM 1998 N N . GLU A 1 264 ? -13.438 -11.114 17.315 1.00 93.56 264 GLU A N 1
ATOM 1999 C CA . GLU A 1 264 ? -13.299 -9.753 17.829 1.00 93.56 264 GLU A CA 1
ATOM 2000 C C . GLU A 1 264 ? -11.941 -9.534 18.511 1.00 93.56 264 GLU A C 1
ATOM 2002 O O . GLU A 1 264 ? -11.252 -8.558 18.216 1.00 93.56 264 GLU A O 1
ATOM 2007 N N . ALA A 1 265 ? -11.499 -10.467 19.364 1.00 94.06 265 ALA A N 1
ATOM 2008 C CA . ALA A 1 265 ? -10.174 -10.414 19.990 1.00 94.06 265 ALA A CA 1
ATOM 2009 C C . ALA A 1 265 ? -9.043 -10.411 18.946 1.00 94.06 265 ALA A C 1
ATOM 2011 O O . ALA A 1 265 ? -8.144 -9.571 18.996 1.00 94.06 265 ALA A O 1
ATOM 2012 N N . AL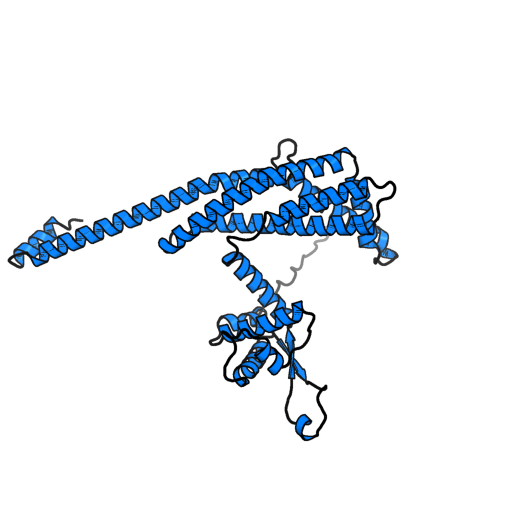A A 1 266 ? -9.129 -11.284 17.940 1.00 94.75 266 ALA A N 1
ATOM 2013 C CA . ALA A 1 266 ? -8.146 -11.330 16.865 1.00 94.75 266 ALA A CA 1
ATOM 2014 C C . ALA A 1 266 ? -8.162 -10.047 16.011 1.00 94.75 266 ALA A C 1
ATOM 2016 O O . ALA A 1 266 ? -7.110 -9.588 15.561 1.00 94.75 266 ALA A O 1
ATOM 2017 N N . ALA A 1 267 ? -9.335 -9.451 15.774 1.00 95.50 267 ALA A N 1
ATOM 2018 C CA . ALA A 1 267 ? -9.449 -8.180 15.062 1.00 95.50 267 ALA A CA 1
ATOM 2019 C C . ALA A 1 267 ? -8.815 -7.028 15.854 1.00 95.50 267 ALA A C 1
ATOM 2021 O O . ALA A 1 267 ? -8.065 -6.241 15.273 1.00 95.50 267 ALA A O 1
ATOM 2022 N N . ARG A 1 268 ? -9.027 -6.966 17.176 1.00 96.19 268 ARG A N 1
ATOM 2023 C CA . ARG A 1 268 ? -8.372 -5.984 18.059 1.00 96.19 268 ARG A CA 1
ATOM 2024 C C . ARG A 1 268 ? -6.858 -6.061 17.971 1.00 96.19 268 ARG A C 1
ATOM 2026 O O . ARG A 1 268 ? -6.210 -5.042 17.750 1.00 96.19 268 ARG A O 1
ATOM 2033 N N . GLU A 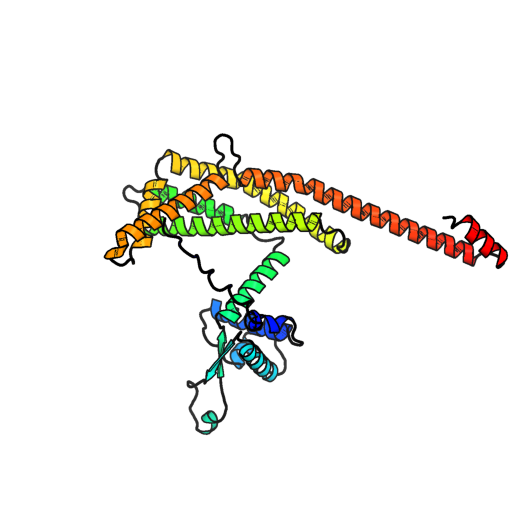1 269 ? -6.295 -7.263 18.092 1.00 96.69 269 GLU A N 1
ATOM 2034 C CA . GLU A 1 269 ? -4.847 -7.473 17.998 1.00 96.69 269 GLU A CA 1
ATOM 2035 C C . GLU A 1 269 ? -4.299 -7.004 16.646 1.00 96.69 269 GLU A C 1
ATOM 2037 O O . GLU A 1 269 ? -3.294 -6.292 16.593 1.00 96.69 269 GLU A O 1
ATOM 2042 N N . ARG A 1 270 ? -4.991 -7.327 15.543 1.00 96.50 270 ARG A N 1
ATOM 2043 C CA . ARG A 1 270 ? -4.612 -6.860 14.200 1.00 96.50 270 ARG A CA 1
ATOM 2044 C C . ARG A 1 270 ? -4.637 -5.338 14.093 1.00 96.50 270 ARG A C 1
ATOM 2046 O O . ARG A 1 270 ? -3.703 -4.755 13.543 1.00 96.50 270 ARG A O 1
ATOM 2053 N N . TRP A 1 271 ? -5.687 -4.687 14.588 1.00 97.44 271 TRP A N 1
ATOM 2054 C CA . TRP A 1 271 ? -5.822 -3.230 14.544 1.00 97.44 271 TRP A CA 1
ATOM 2055 C C . TRP A 1 271 ? -4.783 -2.523 15.417 1.00 97.44 271 TRP A C 1
ATOM 2057 O O . TRP A 1 271 ? -4.159 -1.566 14.956 1.00 97.44 271 TRP A O 1
ATOM 2067 N N . ALA A 1 272 ? -4.521 -3.040 16.618 1.00 97.00 272 ALA A N 1
ATOM 2068 C CA . ALA A 1 272 ? -3.469 -2.544 17.499 1.00 97.00 272 ALA A CA 1
ATOM 2069 C C . ALA A 1 272 ? -2.080 -2.675 16.858 1.00 97.00 272 ALA A C 1
ATOM 2071 O O . ALA A 1 272 ? -1.312 -1.712 16.849 1.00 97.00 272 ALA A O 1
ATOM 2072 N N . ALA A 1 273 ? -1.773 -3.825 16.249 1.00 95.94 273 ALA A N 1
ATOM 2073 C CA . ALA A 1 273 ? -0.504 -4.044 15.559 1.00 95.94 273 ALA A CA 1
ATOM 2074 C C . ALA A 1 273 ? -0.330 -3.115 14.345 1.00 95.94 273 ALA A C 1
ATOM 2076 O O . ALA A 1 273 ? 0.743 -2.542 14.155 1.00 95.94 273 ALA A O 1
ATOM 2077 N N . ARG A 1 274 ? -1.384 -2.919 13.538 1.00 96.25 274 ARG A N 1
ATOM 2078 C CA . ARG A 1 274 ? -1.371 -1.986 12.394 1.00 96.25 274 ARG A CA 1
ATOM 2079 C C . ARG A 1 274 ? -1.129 -0.548 12.840 1.00 96.25 274 ARG A C 1
ATOM 2081 O O . ARG A 1 274 ? -0.291 0.129 12.248 1.00 96.25 274 ARG A O 1
ATOM 2088 N N . TRP A 1 275 ? -1.827 -0.099 13.885 1.00 97.25 275 TRP A N 1
ATOM 2089 C CA . TRP A 1 275 ? -1.627 1.238 14.440 1.00 97.25 275 TRP A CA 1
ATOM 2090 C C . TRP A 1 275 ? -0.209 1.411 14.983 1.00 97.25 275 TRP A C 1
ATOM 2092 O O . TRP A 1 275 ? 0.463 2.374 14.631 1.00 97.25 275 TRP A O 1
ATOM 2102 N N . SER A 1 276 ? 0.271 0.452 15.780 1.00 94.44 276 SER A N 1
ATOM 2103 C CA . SER A 1 276 ? 1.629 0.476 16.326 1.00 94.44 276 SER A CA 1
ATOM 2104 C C . SER A 1 276 ? 2.679 0.542 15.215 1.00 94.44 276 SER A C 1
ATOM 2106 O O . SER A 1 276 ? 3.559 1.396 15.268 1.00 94.44 276 SER A O 1
ATOM 2108 N N . GLY A 1 277 ? 2.546 -0.267 14.160 1.00 93.38 277 GLY A N 1
ATOM 2109 C CA . GLY A 1 277 ? 3.452 -0.223 13.011 1.00 93.38 277 GLY A CA 1
ATOM 2110 C C . GLY A 1 277 ? 3.439 1.124 12.281 1.00 93.38 277 GLY A C 1
ATOM 2111 O O . GLY A 1 277 ? 4.498 1.623 11.900 1.00 93.38 277 GLY A O 1
ATOM 2112 N N . LEU A 1 278 ? 2.265 1.745 12.123 1.00 95.06 278 LEU A N 1
ATOM 2113 C CA . LEU A 1 278 ? 2.135 3.094 11.569 1.00 95.06 278 LEU A CA 1
ATOM 2114 C C . LEU A 1 278 ? 2.808 4.138 12.475 1.00 95.06 278 LEU A C 1
ATOM 2116 O O . LEU A 1 278 ? 3.610 4.939 11.992 1.00 95.06 278 LEU A O 1
ATOM 2120 N N . ALA A 1 279 ? 2.538 4.103 13.780 1.00 95.06 279 ALA A N 1
ATOM 2121 C CA . ALA A 1 279 ? 3.131 5.011 14.755 1.00 95.06 279 ALA A CA 1
ATOM 2122 C C . ALA A 1 279 ? 4.660 4.898 14.769 1.00 95.06 279 ALA A C 1
ATOM 2124 O O . ALA A 1 279 ? 5.340 5.903 14.584 1.00 95.06 279 ALA A O 1
ATOM 2125 N N . GLU A 1 280 ? 5.220 3.691 14.865 1.00 93.12 280 GLU A N 1
ATOM 2126 C CA . GLU A 1 280 ? 6.672 3.458 14.857 1.00 93.12 280 GLU A CA 1
ATOM 2127 C C . GLU A 1 280 ? 7.356 3.883 13.549 1.00 93.12 280 GLU A C 1
ATOM 2129 O O . GLU A 1 280 ? 8.549 4.215 13.523 1.00 93.12 280 GLU A O 1
ATOM 2134 N N . TRP A 1 281 ? 6.619 3.892 12.438 1.00 93.50 281 TRP A N 1
ATOM 2135 C CA . TRP A 1 281 ? 7.170 4.323 11.160 1.00 93.50 281 TRP A CA 1
ATOM 2136 C C . TRP A 1 281 ? 7.434 5.830 11.125 1.00 93.50 281 TRP A C 1
ATOM 2138 O O . TRP A 1 281 ? 8.452 6.257 10.574 1.00 93.50 281 TRP A O 1
ATOM 2148 N N . PHE A 1 282 ? 6.563 6.638 11.738 1.00 94.06 282 PHE A N 1
ATOM 2149 C CA . PHE A 1 282 ? 6.645 8.104 11.713 1.00 94.06 282 PHE A CA 1
ATOM 2150 C C . PHE A 1 282 ? 7.205 8.712 13.008 1.00 94.06 282 PHE A C 1
ATOM 2152 O O . PHE A 1 282 ? 7.996 9.659 12.951 1.00 94.06 282 PHE A O 1
ATOM 2159 N N . VAL A 1 283 ? 6.845 8.160 14.164 1.00 93.81 283 VAL A N 1
ATOM 2160 C CA . VAL A 1 283 ? 7.168 8.653 15.509 1.00 93.81 283 VAL A CA 1
ATOM 2161 C C . VAL A 1 283 ? 8.381 7.912 16.063 1.00 93.81 283 VAL A C 1
ATOM 2163 O O . VAL A 1 283 ? 8.547 6.710 15.887 1.00 93.81 283 VAL A O 1
ATOM 2166 N N . SER A 1 284 ? 9.289 8.649 16.698 1.00 90.00 284 SER A N 1
ATOM 2167 C CA . SER A 1 284 ? 10.480 8.065 17.330 1.00 90.00 284 SER A CA 1
ATOM 2168 C C . SER A 1 284 ? 10.211 7.765 18.789 1.00 90.00 284 SER A C 1
ATOM 2170 O O . SER A 1 284 ? 9.606 8.586 19.470 1.00 90.00 284 SER A O 1
ATOM 2172 N N . GLY A 1 285 ? 10.688 6.614 19.250 1.00 82.62 285 GLY A N 1
ATOM 2173 C CA . GLY A 1 285 ? 10.602 6.210 20.649 1.00 82.62 285 GLY A CA 1
ATOM 2174 C C . GLY A 1 285 ? 11.906 6.462 21.399 1.00 82.62 285 GLY A C 1
ATOM 2175 O O . GLY A 1 285 ? 12.915 6.877 20.820 1.00 82.62 285 GLY A O 1
ATOM 2176 N N . GLU A 1 286 ? 11.907 6.159 22.695 1.00 78.06 286 GLU A N 1
ATOM 2177 C CA . GLU A 1 286 ? 13.117 6.212 23.513 1.00 78.06 286 GLU A CA 1
ATOM 2178 C C . GLU A 1 286 ? 14.196 5.279 22.943 1.00 78.06 286 GLU A C 1
ATOM 2180 O O . GLU A 1 286 ? 14.017 4.065 22.837 1.00 78.06 286 GLU A O 1
ATOM 2185 N N . GLY A 1 287 ? 15.313 5.867 22.509 1.00 76.25 287 GLY A N 1
ATOM 2186 C CA . GLY A 1 287 ? 16.450 5.136 21.943 1.00 76.25 287 GLY A CA 1
ATOM 2187 C C . GLY A 1 287 ? 16.236 4.547 20.542 1.00 76.25 287 GLY A C 1
ATOM 2188 O O . GLY A 1 287 ? 17.137 3.873 20.045 1.00 76.25 287 GLY A O 1
ATOM 2189 N N . ARG A 1 288 ? 15.095 4.795 19.879 1.00 82.75 288 ARG A N 1
ATOM 2190 C CA . ARG A 1 288 ? 14.797 4.250 18.542 1.00 82.75 288 ARG A CA 1
ATOM 2191 C C . ARG A 1 288 ? 14.352 5.334 17.567 1.00 82.75 288 ARG A C 1
ATOM 2193 O O . ARG A 1 288 ? 13.332 5.995 17.762 1.00 82.75 288 ARG A O 1
ATOM 2200 N N . GLU A 1 289 ? 15.093 5.481 16.473 1.00 87.69 289 GLU A N 1
ATOM 2201 C CA . GLU A 1 289 ? 14.684 6.348 15.369 1.00 87.69 289 GLU A CA 1
ATOM 2202 C C . GLU A 1 289 ? 13.491 5.763 14.608 1.00 87.69 289 GLU A C 1
ATOM 2204 O O . GLU A 1 289 ? 13.392 4.549 14.423 1.00 87.69 289 GLU A O 1
ATOM 2209 N N . SER A 1 290 ? 12.601 6.637 14.131 1.00 89.62 290 SER A N 1
ATOM 2210 C CA . SER A 1 290 ? 11.498 6.219 13.268 1.00 89.62 290 SER A CA 1
ATOM 2211 C C . SER A 1 290 ? 12.004 5.764 11.900 1.00 89.62 290 SER A C 1
ATOM 2213 O O . SER A 1 290 ? 13.031 6.244 11.401 1.00 89.62 290 SER A O 1
ATOM 2215 N N . GLN A 1 291 ? 11.261 4.864 11.254 1.00 85.75 291 GLN A N 1
ATOM 2216 C CA . GLN A 1 291 ? 11.633 4.365 9.925 1.00 85.75 291 GLN A CA 1
ATOM 2217 C C . GLN A 1 291 ? 11.702 5.489 8.888 1.00 85.75 291 GLN A C 1
ATOM 2219 O O . GLN A 1 291 ? 12.614 5.496 8.063 1.00 85.75 291 GLN A O 1
ATOM 2224 N N . ALA A 1 292 ? 10.820 6.488 8.977 1.00 86.81 292 ALA A N 1
ATOM 2225 C CA . ALA A 1 292 ? 10.872 7.695 8.159 1.00 86.81 292 ALA A CA 1
ATOM 2226 C C . ALA A 1 292 ? 12.219 8.430 8.290 1.00 86.81 292 ALA A C 1
ATOM 2228 O O . ALA A 1 292 ? 12.800 8.853 7.287 1.00 86.81 292 ALA A O 1
ATOM 2229 N N . ARG A 1 293 ? 12.760 8.556 9.513 1.00 85.50 293 ARG A N 1
ATOM 2230 C CA . ARG A 1 293 ? 14.053 9.220 9.737 1.00 85.50 293 ARG A CA 1
ATOM 2231 C C . ARG A 1 293 ? 15.214 8.394 9.192 1.00 85.50 293 ARG A C 1
ATOM 2233 O O . ARG A 1 293 ? 16.072 8.951 8.507 1.00 85.50 293 ARG A O 1
ATOM 2240 N N . LEU A 1 294 ? 15.208 7.083 9.429 1.00 85.12 294 LEU A N 1
ATOM 2241 C CA . LEU A 1 294 ? 16.214 6.166 8.887 1.00 85.12 294 LEU A CA 1
ATOM 2242 C C . LEU A 1 294 ? 16.212 6.173 7.352 1.00 85.12 294 LEU A C 1
ATOM 2244 O O . LEU A 1 294 ? 17.269 6.243 6.725 1.00 85.12 294 LEU A O 1
ATOM 2248 N N . LEU A 1 295 ? 15.026 6.141 6.739 1.00 82.25 295 LEU A N 1
ATOM 2249 C CA . LEU A 1 295 ? 14.838 6.204 5.291 1.00 82.25 295 LEU A CA 1
ATOM 2250 C C . LEU A 1 295 ? 15.392 7.509 4.713 1.00 82.25 295 LEU A C 1
ATOM 2252 O O . LEU A 1 295 ? 16.155 7.477 3.749 1.00 82.25 295 LEU A O 1
ATOM 2256 N N . ARG A 1 296 ? 15.071 8.646 5.340 1.00 81.94 296 ARG A N 1
ATOM 2257 C CA . ARG A 1 296 ? 15.620 9.955 4.973 1.00 81.94 296 ARG A CA 1
ATOM 2258 C C . ARG A 1 296 ? 17.145 9.974 5.057 1.00 81.94 296 ARG A C 1
ATOM 2260 O O . ARG A 1 296 ? 17.792 10.462 4.135 1.00 81.94 296 ARG A O 1
ATOM 2267 N N . GLY A 1 297 ? 17.718 9.452 6.141 1.00 83.31 297 GLY A N 1
ATOM 2268 C CA . GLY A 1 297 ? 19.169 9.379 6.317 1.00 83.31 297 GLY A CA 1
ATOM 2269 C C . GLY A 1 297 ? 19.842 8.558 5.216 1.00 83.31 297 GLY A C 1
ATOM 2270 O O . GLY A 1 297 ? 20.813 9.011 4.612 1.00 83.31 297 GLY A O 1
ATOM 2271 N N . ARG A 1 298 ? 19.285 7.385 4.888 1.00 78.25 298 ARG A N 1
ATOM 2272 C CA . ARG A 1 298 ? 19.771 6.548 3.779 1.00 78.25 298 ARG A CA 1
ATOM 2273 C C . ARG A 1 298 ? 19.682 7.273 2.442 1.00 78.25 298 ARG A C 1
ATOM 2275 O O . ARG A 1 298 ? 20.678 7.339 1.735 1.00 78.25 298 ARG A O 1
ATOM 2282 N N . ALA A 1 299 ? 18.532 7.872 2.142 1.00 73.31 299 ALA A N 1
ATOM 2283 C CA . ALA A 1 299 ? 18.313 8.628 0.918 1.00 73.31 299 ALA A CA 1
ATOM 2284 C C . ALA A 1 299 ? 19.332 9.772 0.747 1.00 73.31 299 ALA A C 1
ATOM 2286 O O . ALA A 1 299 ? 19.993 9.858 -0.287 1.00 73.31 299 ALA A O 1
ATOM 2287 N N . LEU A 1 300 ? 19.536 10.600 1.777 1.00 78.31 300 LEU A N 1
ATOM 2288 C CA . LEU A 1 300 ? 20.525 11.686 1.745 1.00 78.31 300 LEU A CA 1
ATOM 2289 C C . LEU A 1 300 ? 21.952 11.167 1.505 1.00 78.31 300 LEU A C 1
ATOM 2291 O O . LEU A 1 300 ? 22.704 11.762 0.736 1.00 78.31 300 LEU A O 1
ATOM 2295 N N . ASN A 1 301 ? 22.306 10.028 2.105 1.00 78.31 301 ASN A N 1
ATOM 2296 C CA . ASN A 1 301 ? 23.622 9.410 1.938 1.00 78.31 301 ASN A CA 1
ATOM 2297 C C . ASN A 1 301 ? 23.817 8.724 0.576 1.00 78.31 301 ASN A C 1
ATOM 2299 O O . ASN A 1 301 ? 24.958 8.485 0.177 1.00 78.31 301 ASN A O 1
ATOM 2303 N N . SER A 1 302 ? 22.745 8.425 -0.160 1.00 68.31 302 SER A N 1
ATOM 2304 C CA . SER A 1 302 ? 22.831 7.819 -1.492 1.00 68.31 302 SER A CA 1
ATOM 2305 C C . SER A 1 302 ? 23.162 8.824 -2.598 1.00 68.31 302 SER A C 1
ATOM 2307 O O . SER A 1 302 ? 23.742 8.423 -3.606 1.00 68.31 302 SER A O 1
ATOM 2309 N N . ILE A 1 303 ? 22.860 10.121 -2.432 1.00 70.75 303 ILE A N 1
ATOM 2310 C CA . ILE A 1 303 ? 23.179 11.144 -3.450 1.00 70.75 303 ILE A CA 1
ATOM 2311 C C . ILE A 1 303 ? 24.696 11.222 -3.706 1.00 70.75 303 ILE A C 1
ATOM 2313 O O . ILE A 1 303 ? 25.101 11.089 -4.864 1.00 70.75 303 ILE A O 1
ATOM 2317 N N . PRO A 1 304 ? 25.569 11.358 -2.682 1.00 72.25 304 PRO A N 1
ATOM 2318 C CA . PRO A 1 304 ? 27.016 11.361 -2.900 1.00 72.25 304 PRO A CA 1
ATOM 2319 C C . PRO A 1 304 ? 27.538 10.063 -3.526 1.00 72.25 304 PRO A C 1
ATOM 2321 O O . PRO A 1 304 ? 28.440 10.106 -4.360 1.00 72.25 304 PRO A O 1
ATOM 2324 N N . GLN A 1 305 ? 26.959 8.914 -3.162 1.00 71.38 305 GLN A N 1
ATOM 2325 C CA . GLN A 1 305 ? 27.355 7.610 -3.705 1.00 71.38 305 GLN A CA 1
ATOM 2326 C C . GLN A 1 305 ? 27.040 7.510 -5.201 1.00 71.38 305 GLN A C 1
ATOM 2328 O O . GLN A 1 305 ? 27.899 7.113 -5.986 1.00 71.38 305 GLN A O 1
ATOM 2333 N N . LEU A 1 306 ? 25.855 7.964 -5.621 1.00 66.75 306 LEU A N 1
ATOM 2334 C CA . LEU A 1 306 ? 25.495 8.051 -7.036 1.00 66.75 306 LEU A CA 1
ATOM 2335 C C . LEU A 1 306 ? 26.448 8.974 -7.809 1.00 66.75 306 LEU A C 1
ATOM 2337 O O . LEU A 1 306 ? 26.895 8.621 -8.900 1.00 66.75 306 LEU A O 1
ATOM 2341 N N . LEU A 1 307 ? 26.807 10.134 -7.248 1.00 69.06 307 LEU A N 1
ATOM 2342 C CA . LEU A 1 307 ? 27.761 11.057 -7.876 1.00 69.06 307 LEU A CA 1
ATOM 2343 C C . LEU A 1 307 ? 29.170 10.452 -8.002 1.00 69.06 307 LEU A C 1
ATOM 2345 O O . LEU A 1 307 ? 29.843 10.677 -9.010 1.00 69.06 307 LEU A O 1
ATOM 2349 N N . ALA A 1 308 ? 29.608 9.655 -7.025 1.00 71.12 308 ALA A N 1
ATOM 2350 C CA . ALA A 1 308 ? 30.886 8.949 -7.086 1.00 71.12 308 ALA A CA 1
ATOM 2351 C C . ALA A 1 308 ? 30.921 7.915 -8.226 1.00 71.12 308 ALA A C 1
ATOM 2353 O O . ALA A 1 308 ? 31.899 7.865 -8.974 1.00 71.12 308 ALA A O 1
ATOM 2354 N N . VAL A 1 309 ? 29.835 7.158 -8.425 1.00 68.62 309 VAL A N 1
ATOM 2355 C CA . VAL A 1 309 ? 29.702 6.210 -9.548 1.00 68.62 309 VAL A CA 1
ATOM 2356 C C . VAL A 1 309 ? 29.781 6.937 -10.894 1.00 68.62 309 VAL A C 1
ATOM 2358 O O . VAL A 1 309 ? 30.497 6.504 -11.796 1.00 68.62 309 VAL A O 1
ATOM 2361 N N . VAL A 1 310 ? 29.117 8.090 -11.026 1.00 64.81 310 VAL A N 1
ATOM 2362 C CA . VAL A 1 310 ? 29.177 8.927 -12.241 1.00 64.81 310 VAL A CA 1
ATOM 2363 C C . VAL A 1 310 ? 30.599 9.390 -12.527 1.00 64.81 310 VAL A C 1
ATOM 2365 O O . VAL A 1 310 ? 31.055 9.338 -13.669 1.00 64.81 310 VAL A O 1
ATOM 2368 N N . ARG A 1 311 ? 31.315 9.837 -11.491 1.00 68.56 311 ARG A N 1
ATOM 2369 C CA . ARG A 1 311 ? 32.706 10.267 -11.621 1.00 68.56 311 ARG A CA 1
ATOM 2370 C C . ARG A 1 311 ? 33.592 9.118 -12.102 1.00 68.56 311 ARG A C 1
ATOM 2372 O O . ARG A 1 311 ? 34.329 9.301 -13.066 1.00 68.56 311 ARG A O 1
ATOM 2379 N N . GLN A 1 312 ? 33.458 7.934 -11.507 1.00 70.12 312 GLN A N 1
ATOM 2380 C CA . GLN A 1 312 ? 34.196 6.742 -11.927 1.00 70.12 312 GLN A CA 1
ATOM 2381 C C . GLN A 1 312 ? 33.890 6.368 -13.388 1.00 70.12 312 GLN A C 1
ATOM 2383 O O . GLN A 1 312 ? 34.786 5.993 -14.145 1.00 70.12 312 GLN A O 1
ATOM 2388 N N . LEU A 1 313 ? 32.631 6.491 -13.813 1.00 67.50 313 LEU A N 1
ATOM 2389 C CA . LEU A 1 313 ? 32.216 6.214 -15.186 1.00 67.50 313 LEU A CA 1
ATOM 2390 C C . LEU A 1 313 ? 32.828 7.209 -16.185 1.00 67.50 313 LEU A C 1
ATOM 2392 O O . LEU A 1 313 ? 33.314 6.803 -17.244 1.00 67.50 313 LEU A O 1
ATOM 2396 N N . ASN A 1 314 ? 32.871 8.493 -15.821 1.00 62.84 314 ASN A N 1
ATOM 2397 C CA . ASN A 1 314 ? 33.526 9.540 -16.604 1.00 62.84 314 ASN A CA 1
ATOM 2398 C C . ASN A 1 314 ? 35.045 9.335 -16.688 1.00 62.84 314 ASN A C 1
ATOM 2400 O O . ASN A 1 314 ? 35.601 9.447 -17.778 1.00 62.84 314 ASN A O 1
ATOM 2404 N N . GLU A 1 315 ? 35.711 8.966 -15.591 1.00 69.38 315 GLU A N 1
ATOM 2405 C CA . GLU A 1 315 ? 37.148 8.646 -15.575 1.00 69.38 315 GLU A CA 1
ATOM 2406 C C . GLU A 1 315 ? 37.466 7.448 -16.493 1.00 69.38 315 GLU A C 1
ATOM 2408 O O . GLU A 1 315 ? 38.387 7.515 -17.311 1.00 69.38 315 GLU A O 1
ATOM 2413 N N . ARG A 1 316 ? 36.646 6.382 -16.466 1.00 68.19 316 ARG A N 1
ATOM 2414 C CA . ARG A 1 316 ? 36.773 5.240 -17.398 1.00 68.19 316 ARG A CA 1
ATOM 2415 C C . ARG A 1 316 ? 36.585 5.651 -18.864 1.00 68.19 316 ARG A C 1
ATOM 2417 O O . ARG A 1 316 ? 37.220 5.063 -19.742 1.00 68.19 316 ARG A O 1
ATOM 2424 N N . ARG A 1 317 ? 35.688 6.603 -19.151 1.00 63.69 317 ARG A N 1
ATOM 2425 C CA . ARG A 1 317 ? 35.444 7.118 -20.511 1.00 63.69 317 ARG A CA 1
ATOM 2426 C C . ARG A 1 317 ? 36.605 7.985 -20.991 1.00 63.69 317 ARG A C 1
ATOM 2428 O O . ARG A 1 317 ? 37.068 7.782 -22.110 1.00 63.69 317 ARG A O 1
ATOM 2435 N N . ALA A 1 318 ? 37.090 8.892 -20.144 1.00 62.62 318 ALA A N 1
ATOM 2436 C CA . ALA A 1 318 ? 38.246 9.733 -20.431 1.00 62.62 318 ALA A CA 1
ATOM 2437 C C . ALA A 1 318 ? 39.477 8.871 -20.747 1.00 62.62 318 ALA A C 1
ATOM 2439 O O . ALA A 1 318 ? 40.049 9.022 -21.820 1.00 62.62 318 ALA A O 1
ATOM 2440 N N . GLY A 1 319 ? 39.787 7.869 -19.913 1.00 66.56 319 GLY A N 1
ATOM 2441 C CA . GLY A 1 319 ? 40.918 6.964 -20.155 1.00 66.56 319 GLY A CA 1
ATOM 2442 C C . GLY A 1 319 ? 40.785 6.088 -21.414 1.00 66.56 319 GLY A C 1
ATOM 2443 O O . GLY A 1 319 ? 41.781 5.791 -22.070 1.00 66.56 319 GLY A O 1
ATOM 2444 N N . ARG A 1 320 ? 39.565 5.681 -21.806 1.00 62.78 320 ARG A N 1
ATOM 2445 C CA . ARG A 1 320 ? 39.326 4.965 -23.080 1.00 62.78 320 ARG A CA 1
ATOM 2446 C C . ARG A 1 320 ? 39.469 5.870 -24.304 1.00 62.78 320 ARG A C 1
ATOM 2448 O O . ARG A 1 320 ? 39.985 5.427 -25.332 1.00 62.78 320 ARG A O 1
ATOM 2455 N N . SER A 1 321 ? 38.989 7.109 -24.211 1.00 60.22 321 SER A N 1
ATOM 2456 C CA . SER A 1 321 ? 39.111 8.099 -25.283 1.00 60.22 321 SER A CA 1
ATOM 2457 C C . SER A 1 321 ? 40.567 8.508 -25.504 1.00 60.22 321 SER A C 1
ATOM 2459 O O . SER A 1 321 ? 40.970 8.648 -26.655 1.00 60.22 321 SER A O 1
ATOM 2461 N N . ASP A 1 322 ? 41.342 8.631 -24.424 1.00 66.56 322 ASP A N 1
ATOM 2462 C CA . ASP A 1 322 ? 42.774 8.945 -24.451 1.00 66.56 322 ASP A CA 1
ATOM 2463 C C . ASP A 1 322 ? 43.560 7.838 -25.169 1.00 66.56 322 ASP A C 1
ATOM 2465 O O . ASP A 1 322 ? 44.127 8.072 -26.230 1.00 66.56 322 ASP A O 1
ATOM 2469 N N . ARG A 1 323 ? 43.388 6.572 -24.754 1.00 68.50 323 ARG A N 1
ATOM 2470 C CA . ARG A 1 323 ? 43.979 5.418 -25.464 1.00 68.50 323 ARG A CA 1
ATOM 2471 C C . ARG A 1 323 ? 43.575 5.332 -26.935 1.00 68.50 323 ARG A C 1
ATOM 2473 O O . ARG A 1 323 ? 44.367 4.931 -27.778 1.00 68.50 323 ARG A O 1
ATOM 2480 N N . SER A 1 324 ? 42.328 5.669 -27.266 1.00 70.38 324 SER A N 1
ATOM 2481 C CA . SER A 1 324 ? 41.864 5.664 -28.661 1.00 70.38 324 SER A CA 1
ATOM 2482 C C . SER A 1 324 ? 42.511 6.777 -29.493 1.00 70.38 324 SER A C 1
ATOM 2484 O O . SER A 1 324 ? 42.678 6.614 -30.703 1.00 70.38 324 SER A O 1
ATOM 2486 N N . ALA A 1 325 ? 42.838 7.915 -28.874 1.00 70.62 325 ALA A N 1
ATOM 2487 C CA . ALA A 1 325 ? 43.624 8.974 -29.493 1.00 70.62 325 ALA A CA 1
ATOM 2488 C C . ALA A 1 325 ? 45.088 8.537 -29.644 1.00 70.62 325 ALA A C 1
ATOM 2490 O O . ALA A 1 325 ? 45.609 8.640 -30.752 1.00 70.62 325 ALA A O 1
ATOM 2491 N N . ASP A 1 326 ? 45.678 7.927 -28.615 1.00 70.00 326 ASP A N 1
ATOM 2492 C CA . ASP A 1 326 ? 47.036 7.371 -28.643 1.00 70.00 326 ASP A CA 1
ATOM 2493 C C . ASP A 1 326 ? 47.202 6.306 -29.734 1.00 70.00 326 ASP A C 1
ATOM 2495 O O . ASP A 1 326 ? 48.153 6.348 -30.509 1.00 70.00 326 ASP A O 1
ATOM 2499 N N . PHE A 1 327 ? 46.247 5.381 -29.883 1.00 78.25 327 PHE A N 1
ATOM 2500 C CA . PHE A 1 327 ? 46.281 4.385 -30.959 1.00 78.25 327 PHE A CA 1
ATOM 2501 C C . PHE A 1 327 ? 46.124 5.008 -32.349 1.00 78.25 327 PHE A C 1
ATOM 2503 O O . PHE A 1 327 ? 46.699 4.501 -33.312 1.00 78.25 327 PHE A O 1
ATOM 2510 N N . ARG A 1 328 ? 45.370 6.108 -32.483 1.00 80.62 328 ARG A N 1
ATOM 2511 C CA . ARG A 1 328 ? 45.274 6.857 -33.747 1.00 80.62 328 ARG A CA 1
ATOM 2512 C C . ARG A 1 328 ? 46.571 7.596 -34.062 1.00 80.62 328 ARG A C 1
ATOM 2514 O O . ARG A 1 328 ? 46.984 7.597 -35.218 1.00 80.62 328 ARG A O 1
ATOM 2521 N N . GLU A 1 329 ? 47.204 8.199 -33.063 1.00 75.31 329 GLU A N 1
ATOM 2522 C CA . GLU A 1 329 ? 48.524 8.828 -33.165 1.00 75.31 329 GLU A CA 1
ATOM 2523 C C . GLU A 1 329 ? 49.569 7.790 -33.603 1.00 75.31 329 GLU A C 1
ATOM 2525 O O . GLU A 1 329 ? 50.247 7.967 -34.615 1.00 75.31 329 GLU A O 1
ATOM 2530 N N . LEU A 1 330 ? 49.590 6.637 -32.928 1.00 77.00 330 LEU A N 1
ATOM 2531 C CA . LEU A 1 330 ? 50.453 5.505 -33.242 1.00 77.00 330 LEU A CA 1
ATOM 2532 C C . LEU A 1 330 ? 50.204 4.998 -34.669 1.00 77.00 330 LEU A C 1
ATOM 2534 O O . LEU A 1 330 ? 51.145 4.862 -35.445 1.00 77.00 330 LEU A O 1
ATOM 2538 N N . ALA A 1 331 ? 48.945 4.794 -35.069 1.00 82.50 331 ALA A N 1
ATOM 2539 C CA . ALA A 1 331 ? 48.599 4.373 -36.427 1.00 82.50 331 ALA A CA 1
ATOM 2540 C C . ALA A 1 331 ? 49.073 5.376 -37.492 1.00 82.50 331 ALA A C 1
ATOM 2542 O O . ALA A 1 331 ? 49.567 4.965 -38.544 1.00 82.50 331 ALA A O 1
ATOM 2543 N N . ARG A 1 332 ? 48.987 6.688 -37.223 1.00 83.06 332 ARG A N 1
ATOM 2544 C CA . ARG A 1 332 ? 49.552 7.712 -38.116 1.00 83.06 332 ARG A CA 1
ATOM 2545 C C . ARG A 1 332 ? 51.069 7.601 -38.195 1.00 83.06 332 ARG A C 1
ATOM 2547 O O . ARG A 1 332 ? 51.598 7.686 -39.300 1.00 83.06 332 ARG A O 1
ATOM 2554 N N . TRP A 1 333 ? 51.768 7.390 -37.082 1.00 81.31 333 TRP A N 1
ATOM 2555 C CA . TRP A 1 333 ? 53.223 7.207 -37.090 1.00 81.31 333 TRP A CA 1
ATOM 2556 C C . TRP A 1 333 ? 53.640 5.959 -37.880 1.00 81.31 333 TRP A C 1
ATOM 2558 O O . TRP A 1 333 ? 54.582 6.027 -38.664 1.00 81.31 333 TRP A O 1
ATOM 2568 N N . PHE A 1 334 ? 52.895 4.854 -37.771 1.00 83.38 334 PHE A N 1
ATOM 2569 C CA . PHE A 1 334 ? 53.110 3.659 -38.600 1.00 83.38 334 PHE A CA 1
ATOM 2570 C C . PHE A 1 334 ? 52.843 3.913 -40.092 1.00 83.38 334 PHE A C 1
ATOM 2572 O O . PHE A 1 334 ? 53.591 3.419 -40.939 1.00 83.38 334 PHE A O 1
ATOM 2579 N N . ALA A 1 335 ? 51.813 4.698 -40.420 1.00 86.38 335 ALA A N 1
ATOM 2580 C CA . ALA A 1 335 ? 51.465 5.040 -41.799 1.00 86.38 335 ALA A CA 1
ATOM 2581 C C . ALA A 1 335 ? 52.505 5.950 -42.480 1.00 86.38 335 ALA A C 1
ATOM 2583 O O . ALA A 1 335 ? 52.701 5.845 -43.687 1.00 86.38 335 ALA A O 1
ATOM 2584 N N . HIS A 1 336 ? 53.186 6.812 -41.716 1.00 84.31 336 HIS A N 1
ATOM 2585 C CA . HIS A 1 336 ? 54.225 7.724 -42.218 1.00 84.31 336 HIS A CA 1
ATOM 2586 C C . HIS A 1 336 ? 55.651 7.162 -42.092 1.00 84.31 336 HIS A C 1
ATOM 2588 O O . HIS A 1 336 ? 56.615 7.852 -42.427 1.00 84.31 336 HIS A O 1
ATOM 2594 N N . ALA A 1 337 ? 55.814 5.929 -41.606 1.00 84.44 337 ALA A N 1
ATOM 2595 C CA . ALA A 1 337 ? 57.123 5.299 -41.505 1.00 84.44 337 ALA A CA 1
ATOM 2596 C C . ALA A 1 337 ? 57.682 4.986 -42.914 1.00 84.44 337 ALA A C 1
ATOM 2598 O O . ALA A 1 337 ? 56.972 4.375 -43.719 1.00 84.44 337 ALA A O 1
ATOM 2599 N N . PRO A 1 338 ? 58.937 5.378 -43.214 1.00 75.12 338 PRO A N 1
ATOM 2600 C CA . PRO A 1 338 ? 59.504 5.307 -44.564 1.00 75.12 338 PRO A CA 1
ATOM 2601 C C . PRO A 1 338 ? 59.799 3.876 -45.041 1.00 75.12 338 PRO A C 1
ATOM 2603 O O . PRO A 1 338 ? 59.824 3.632 -46.244 1.00 75.12 338 PRO A O 1
ATOM 2606 N N . ASP A 1 339 ? 60.001 2.935 -44.114 1.00 82.38 339 ASP A N 1
ATOM 2607 C CA . ASP A 1 339 ? 60.294 1.527 -44.386 1.00 82.38 339 ASP A CA 1
ATOM 2608 C C . ASP A 1 339 ? 59.823 0.615 -43.235 1.00 82.38 339 ASP A C 1
ATOM 2610 O O . ASP A 1 339 ? 59.410 1.071 -42.161 1.00 82.38 339 ASP A O 1
ATOM 2614 N N . ASP A 1 340 ? 59.854 -0.697 -43.471 1.00 83.75 340 ASP A N 1
ATOM 2615 C CA . ASP A 1 340 ? 59.406 -1.704 -42.502 1.00 83.75 340 ASP A CA 1
ATOM 2616 C C . ASP A 1 340 ? 60.317 -1.786 -41.265 1.00 83.75 340 ASP A C 1
ATOM 2618 O O . ASP A 1 340 ? 59.847 -2.035 -40.153 1.00 83.75 340 ASP A O 1
ATOM 2622 N N . ASP A 1 341 ? 61.606 -1.478 -41.412 1.00 83.69 341 ASP A N 1
ATOM 2623 C CA . ASP A 1 341 ? 62.538 -1.424 -40.285 1.00 83.69 341 ASP A CA 1
ATOM 2624 C C . ASP A 1 341 ? 62.201 -0.275 -39.321 1.00 83.69 341 ASP A C 1
ATOM 2626 O O . ASP A 1 341 ? 62.301 -0.434 -38.100 1.00 83.69 341 ASP A O 1
ATOM 2630 N N . ALA A 1 342 ? 61.740 0.873 -39.826 1.00 74.12 342 ALA A N 1
ATOM 2631 C CA . ALA A 1 342 ? 61.247 1.987 -39.021 1.00 74.12 342 ALA A CA 1
ATOM 2632 C C . ALA A 1 342 ? 59.953 1.633 -38.272 1.00 74.12 342 ALA A C 1
ATOM 2634 O O . ALA A 1 342 ? 59.816 1.997 -37.102 1.00 74.12 342 ALA A O 1
ATOM 2635 N N . ARG A 1 343 ? 59.046 0.862 -38.890 1.00 80.75 343 ARG A N 1
ATOM 2636 C CA . ARG A 1 343 ? 57.841 0.328 -38.224 1.00 80.75 343 ARG A CA 1
ATOM 2637 C C . ARG A 1 343 ? 58.201 -0.655 -37.112 1.00 80.75 343 ARG A C 1
ATOM 2639 O O . ARG A 1 343 ? 57.664 -0.558 -36.009 1.00 80.75 343 ARG A O 1
ATOM 2646 N N . HIS A 1 344 ? 59.163 -1.547 -37.351 1.00 80.81 344 HIS A N 1
ATOM 2647 C CA . HIS A 1 344 ? 59.664 -2.466 -36.328 1.00 80.81 344 HIS A CA 1
ATOM 2648 C C . HIS A 1 344 ? 60.357 -1.738 -35.165 1.00 80.81 344 HIS A C 1
ATOM 2650 O O . HIS A 1 344 ? 60.235 -2.177 -34.020 1.00 80.81 344 HIS A O 1
ATOM 2656 N N . ARG A 1 345 ? 61.051 -0.619 -35.418 1.00 77.19 345 ARG A N 1
ATOM 2657 C CA . ARG A 1 345 ? 61.612 0.243 -34.360 1.00 77.19 345 ARG A CA 1
ATOM 2658 C C . ARG A 1 345 ? 60.521 0.968 -33.560 1.00 77.19 345 ARG A C 1
ATOM 2660 O O . ARG A 1 345 ? 60.598 0.973 -32.335 1.00 77.19 345 ARG A O 1
ATOM 2667 N N . LEU A 1 346 ? 59.494 1.509 -34.225 1.00 76.88 346 LEU A N 1
ATOM 2668 C CA . LEU A 1 346 ? 58.323 2.131 -33.584 1.00 76.88 346 LEU A CA 1
ATOM 2669 C C . LEU A 1 346 ? 57.574 1.145 -32.673 1.00 76.88 346 LEU A C 1
ATOM 2671 O O . LEU A 1 346 ? 57.239 1.494 -31.544 1.00 76.88 346 LEU A O 1
ATOM 2675 N N . TRP A 1 347 ? 57.385 -0.101 -33.119 1.00 74.44 347 TRP A N 1
ATOM 2676 C CA . TRP A 1 347 ? 56.766 -1.165 -32.318 1.00 74.44 347 TRP A CA 1
ATOM 2677 C C . TRP A 1 347 ? 57.549 -1.465 -31.032 1.00 74.44 347 TRP A C 1
ATOM 2679 O O . TRP A 1 347 ? 56.969 -1.533 -29.954 1.00 74.44 347 TRP A O 1
ATOM 2689 N N . ARG A 1 348 ? 58.881 -1.582 -31.130 1.00 75.12 348 ARG A N 1
ATOM 2690 C CA . ARG A 1 348 ? 59.752 -1.887 -29.979 1.00 75.12 348 ARG A CA 1
ATOM 2691 C C . ARG A 1 348 ? 59.906 -0.721 -28.994 1.00 75.12 348 ARG A C 1
ATOM 2693 O O . ARG A 1 348 ? 60.249 -0.967 -27.845 1.00 75.12 348 ARG A O 1
ATOM 2700 N N . GLY A 1 349 ? 59.701 0.522 -29.439 1.00 62.69 349 GLY A N 1
ATOM 2701 C CA . GLY A 1 349 ? 59.815 1.725 -28.604 1.00 62.69 349 GLY A CA 1
ATOM 2702 C C . GLY A 1 349 ? 58.495 2.224 -28.003 1.00 62.69 349 GLY A C 1
ATOM 2703 O O . GLY A 1 349 ? 58.522 2.850 -26.950 1.00 62.69 349 GLY A O 1
ATOM 2704 N N . GLY A 1 350 ? 57.357 1.960 -28.658 1.00 57.09 350 GLY A N 1
ATOM 2705 C CA . GLY A 1 350 ? 56.028 2.427 -28.235 1.00 57.09 350 GLY A CA 1
ATOM 2706 C C . GLY A 1 350 ? 55.170 1.387 -27.506 1.00 57.09 350 GLY A C 1
ATOM 2707 O O . GLY A 1 350 ? 54.181 1.758 -26.881 1.00 57.09 350 GLY A O 1
ATOM 2708 N N . VAL A 1 351 ? 55.531 0.100 -27.569 1.00 56.09 351 VAL A N 1
ATOM 2709 C CA . VAL A 1 351 ? 54.826 -0.995 -26.882 1.00 56.09 351 VAL A CA 1
ATOM 2710 C C . VAL A 1 351 ? 55.858 -1.886 -26.177 1.00 56.09 351 VAL A C 1
ATOM 2712 O O . VAL A 1 351 ? 56.233 -2.949 -26.666 1.00 56.09 351 VAL A O 1
ATOM 2715 N N . GLY A 1 352 ? 56.383 -1.414 -25.045 1.00 33.41 352 GLY A N 1
ATOM 2716 C CA . GLY A 1 352 ? 57.082 -2.261 -24.066 1.00 33.41 352 GLY A CA 1
ATOM 2717 C C . GLY A 1 352 ? 56.094 -2.797 -23.016 1.00 33.41 352 GLY A C 1
ATOM 2718 O O . GLY A 1 352 ? 55.029 -2.195 -22.885 1.00 33.41 352 GLY A O 1
ATOM 2719 N N . PRO A 1 353 ? 56.402 -3.914 -22.322 1.00 43.53 353 PRO A N 1
ATOM 2720 C CA . PRO A 1 353 ? 55.470 -4.614 -21.428 1.00 43.53 353 PRO A CA 1
ATOM 2721 C C . PRO A 1 353 ? 54.885 -3.751 -20.307 1.00 43.53 353 PRO A C 1
ATOM 2723 O O . PRO A 1 353 ? 55.599 -2.844 -19.818 1.00 43.53 353 PRO A O 1
#

Foldseek 3Di:
DDDDDDDDDDDDDPDPPLLCLLCPLCPDPLVLLLVQLLVLQVVCVVVVNFKDFLVSSLVSGDPVNRDPDSVVSVVSQVSSVVSVQKDWDFDPPPPPDPVVVPPRTTIIGGDPSNVVSVVVVVVVCCLVVPPADDDLVLLVLLLVLLVQLVVQLVDPDRDLVSLLVSLVSNLVSVVVNVVVLVSNLVVLVVLLVDLDDDLVVLVVSLVNNLVRLVVNLVSLVPSLVSSLVSLCVCVVVVSLLVSQLSNLLVQLVPPDPVCSVVSSVVSSVVSVVSSVLSNQQRPADDVGDHVSVVSSVSSVVSSVSSVVSSVVVVVVVVVVVVVVVVVVVLVVLCVPQPDVVSNVVSCVVVDDD